Protein AF-A0A151RQE0-F1 (afdb_monomer_lite)

Sequence (236 aa):
MCPGFTTTHVIPFVDGEPIYKGCCRTNIGGFHVTDYLKQLLSLKYPYHMSRFTWEKVEDLKMEHCYIALDYASEARLFQKGAKEAEEKARCWQLPWVPPPTEEPPSEEEIARKAAIREKQGQRLREMAEAKRSSRINELENELHGLEFLLKQLEQVEDSEIPSFLAETGYV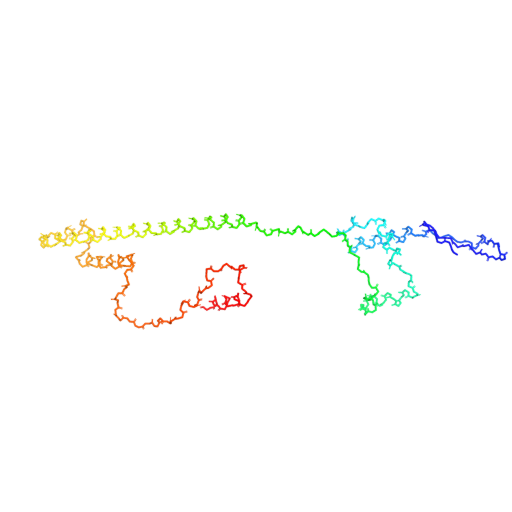SRQEIESARIKVMQSLRKAKGEPKNDQAETEKASPNASEKYSLINIPDDILTPDQVSFYLITSLD

pLDDT: mean 81.4, std 17.3, range [26.42, 97.19]

Secondary structure (DSSP, 8-state):
-EE-SS-EEE--EETTEE-GGG-EEES--HHHHHHHHHHHHHHH-GGGGGG--HHHHHHHHHHH----SSHHHHHHHHHHT-HHHHHH--------PPPPP-PPPPHHHHHHHHHHHHHHHHHHHHHHHHHHHHHHHHHHHHHHHHHHHHHHHTTS-TTTHHHHHHHHT-S-HHHHHHHHHHHHHHHHHHHTPPP----------TTHHHHTTTTTS-GGG--HHHHHHHHHTT--

Radius of gyration: 46.48 Å; chains: 1; bounding box: 89×47×125 Å

Foldseek 3Di:
DAADAQKDKDWDDDPNHTDPVPIDIDRDHNPNVLVVQLVVVCVVCVVCNVQSDSVVSSVCCVPQNDDDPDPVVLVVCCVVVPPVNVVSDDDDDGDDDPDPDPDPDDPVVVVVVVVVVVVVVVVVVVVVVVVLVVLLVVLVVLLVVLVVLLVVLVVDDPVCNCVSCVVVVHRDPVRSVVVNVVSVVVNCVSVVPDDPDDDDDDDPDPCPVVLCPCVPPDPVPDDPVRVVSVVVVVPD

InterPro domains:
  IPR004000 Actin family [PTHR11937] (4-101)
  IPR043129 ATPase, nucleotide binding domain [SSF53067] (4-82)

Organism: Cajanus cajan (NCBI:txid3821)

Structure (mmCIF, N/CA/C/O backbone):
data_AF-A0A151RQE0-F1
#
_entry.id   AF-A0A151RQE0-F1
#
loop_
_atom_site.group_PDB
_atom_site.id
_atom_site.type_symbol
_atom_site.label_atom_id
_atom_site.label_alt_id
_atom_site.label_comp_id
_atom_site.label_asym_id
_atom_site.label_entity_id
_atom_site.label_seq_id
_atom_site.pdbx_PDB_ins_code
_atom_site.Cartn_x
_atom_site.Cartn_y
_atom_site.Cartn_z
_atom_site.occupancy
_atom_site.B_iso_or_equiv
_atom_site.auth_seq_id
_atom_site.auth_comp_id
_atom_site.auth_asym_id
_atom_site.auth_atom_id
_atom_site.pdbx_PDB_model_num
ATOM 1 N N . MET A 1 1 ? 20.735 8.165 -33.354 1.00 87.19 1 MET A N 1
ATOM 2 C CA . MET A 1 1 ? 19.338 7.799 -33.025 1.00 87.19 1 MET A CA 1
ATOM 3 C C . MET A 1 1 ? 18.707 8.973 -32.304 1.00 87.19 1 MET A C 1
ATOM 5 O O . MET A 1 1 ? 19.382 9.585 -31.489 1.00 87.19 1 MET A O 1
ATOM 9 N N . CYS A 1 2 ? 17.453 9.284 -32.603 1.00 91.75 2 CYS A N 1
ATOM 10 C CA . CYS A 1 2 ? 16.726 10.429 -32.068 1.00 91.75 2 CYS A CA 1
ATOM 11 C C . CYS A 1 2 ? 15.428 9.916 -31.420 1.00 91.75 2 CYS A C 1
ATOM 13 O O . CYS A 1 2 ? 14.410 9.798 -32.114 1.00 91.75 2 CYS A O 1
ATOM 15 N N . PRO A 1 3 ? 15.464 9.524 -30.132 1.00 92.75 3 PRO A N 1
ATOM 16 C CA . PRO A 1 3 ? 14.265 9.141 -29.400 1.00 92.75 3 PRO A CA 1
ATOM 17 C C . PRO A 1 3 ? 13.432 10.388 -29.098 1.00 92.75 3 PRO A C 1
ATOM 19 O O . PRO A 1 3 ? 13.906 11.327 -28.465 1.00 92.75 3 PRO A O 1
ATOM 22 N N . GLY A 1 4 ? 12.198 10.409 -29.592 1.00 95.12 4 GLY A N 1
ATOM 23 C CA . GLY A 1 4 ? 11.232 11.468 -29.325 1.00 95.12 4 GLY A CA 1
ATOM 24 C C . GLY A 1 4 ? 10.159 11.035 -28.329 1.00 95.12 4 GLY A C 1
ATOM 25 O O . GLY A 1 4 ? 10.150 9.915 -27.811 1.00 95.12 4 GLY A O 1
ATOM 26 N N . PHE A 1 5 ? 9.201 11.930 -28.088 1.00 95.00 5 PHE A N 1
ATOM 27 C CA . PHE A 1 5 ? 8.096 11.662 -27.170 1.00 95.00 5 PHE A CA 1
ATOM 28 C C . PHE A 1 5 ? 7.127 10.605 -27.715 1.00 95.00 5 PHE A C 1
ATOM 30 O O . PHE A 1 5 ? 6.807 9.642 -27.029 1.00 95.00 5 PHE A O 1
ATOM 37 N N . THR A 1 6 ? 6.700 10.726 -28.971 1.00 96.38 6 THR A N 1
ATOM 38 C CA . THR A 1 6 ? 5.752 9.781 -29.586 1.00 96.38 6 THR A CA 1
ATOM 39 C C . THR A 1 6 ? 6.440 8.736 -30.455 1.00 96.38 6 THR A C 1
ATOM 41 O O . THR A 1 6 ? 5.962 7.613 -30.559 1.00 96.38 6 THR A O 1
ATOM 44 N N . THR A 1 7 ? 7.571 9.071 -31.076 1.00 96.50 7 THR A N 1
ATOM 45 C CA . THR A 1 7 ? 8.259 8.198 -32.036 1.00 96.50 7 THR A CA 1
ATOM 46 C C . THR A 1 7 ? 9.770 8.333 -31.943 1.00 96.50 7 THR A C 1
ATOM 48 O O . THR A 1 7 ? 10.283 9.355 -31.490 1.00 96.50 7 THR A O 1
ATOM 51 N N . THR A 1 8 ? 10.483 7.306 -32.398 1.00 96.88 8 THR A N 1
ATOM 52 C CA . THR A 1 8 ? 11.947 7.254 -32.414 1.00 96.88 8 THR A CA 1
ATOM 53 C C . THR A 1 8 ? 12.430 7.122 -33.847 1.00 96.88 8 THR A C 1
ATOM 55 O O . THR A 1 8 ? 11.945 6.269 -34.591 1.00 96.88 8 THR A O 1
ATOM 58 N N . HIS A 1 9 ? 13.396 7.955 -34.225 1.00 95.94 9 HIS A N 1
ATOM 59 C CA . HIS A 1 9 ? 13.969 7.972 -35.567 1.00 95.94 9 HIS A CA 1
ATOM 60 C C . HIS A 1 9 ? 15.428 7.521 -35.530 1.00 95.94 9 HIS A C 1
ATOM 62 O O . HIS A 1 9 ? 16.202 7.922 -34.658 1.00 95.94 9 HIS A O 1
ATOM 68 N N . VAL A 1 10 ? 15.835 6.713 -36.499 1.00 96.69 10 VAL A N 1
ATOM 69 C CA . VAL A 1 10 ? 17.239 6.385 -36.744 1.00 96.69 10 VAL A CA 1
ATOM 70 C C . VAL A 1 10 ? 17.583 6.904 -38.126 1.00 96.69 10 VAL A C 1
ATOM 72 O O . VAL A 1 10 ? 16.983 6.486 -39.110 1.00 96.69 10 VAL A O 1
ATOM 75 N N . ILE A 1 11 ? 18.519 7.847 -38.174 1.00 95.50 11 ILE A N 1
ATOM 76 C CA . ILE A 1 11 ? 18.974 8.501 -39.398 1.00 95.50 11 ILE A CA 1
ATOM 77 C C . ILE A 1 11 ? 20.483 8.256 -39.473 1.00 95.50 11 ILE A C 1
ATOM 79 O O . ILE A 1 11 ? 21.217 8.834 -38.665 1.00 95.50 11 ILE A O 1
ATOM 83 N N . PRO A 1 12 ? 20.953 7.345 -40.339 1.00 95.81 12 PRO A N 1
ATOM 84 C CA . PRO A 1 12 ? 22.378 7.140 -40.555 1.00 95.81 12 PRO A CA 1
ATOM 85 C C . PRO A 1 12 ? 22.965 8.293 -41.375 1.00 95.81 12 PRO A C 1
ATOM 87 O O . PRO A 1 12 ? 22.350 8.747 -42.338 1.00 95.81 12 PRO A O 1
ATOM 90 N N . PHE A 1 13 ? 24.165 8.732 -40.999 1.00 95.69 13 PHE A N 1
ATOM 91 C CA . PHE A 1 13 ? 24.933 9.753 -41.711 1.00 95.69 13 PHE A CA 1
ATOM 92 C C . PHE A 1 13 ? 26.232 9.144 -42.233 1.00 95.69 13 PHE A C 1
ATOM 94 O O . PHE A 1 13 ? 26.899 8.409 -41.504 1.00 95.69 13 PHE A O 1
ATOM 101 N N . VAL A 1 14 ? 26.592 9.465 -43.474 1.00 95.44 14 VAL A N 1
ATOM 102 C CA . VAL A 1 14 ? 27.885 9.128 -44.084 1.00 95.44 14 VAL A CA 1
ATOM 103 C C . VAL A 1 14 ? 28.423 10.394 -44.734 1.00 95.44 14 VAL A C 1
ATOM 105 O O . VAL A 1 14 ? 27.682 11.088 -45.420 1.00 95.44 14 VAL A O 1
ATOM 108 N N . ASP A 1 15 ? 29.681 10.733 -44.447 1.00 95.00 15 ASP A N 1
ATOM 109 C CA . ASP A 1 15 ? 30.346 11.953 -44.931 1.00 95.00 15 ASP A CA 1
ATOM 110 C C . ASP A 1 15 ? 29.560 13.256 -44.671 1.00 95.00 15 ASP A C 1
ATOM 112 O O . ASP A 1 15 ? 29.640 14.218 -45.427 1.00 95.00 15 ASP A O 1
ATOM 116 N N . GLY A 1 16 ? 28.792 13.296 -43.576 1.00 94.06 16 GLY A N 1
ATOM 117 C CA . GLY A 1 16 ? 27.971 14.450 -43.190 1.00 94.06 16 GLY A CA 1
ATOM 118 C C . GLY A 1 16 ? 26.580 14.504 -43.832 1.00 94.06 16 GLY A C 1
ATOM 119 O O . GLY A 1 16 ? 25.769 15.327 -43.417 1.00 94.06 16 GLY A O 1
ATOM 120 N N . GLU A 1 17 ? 26.259 13.596 -44.756 1.00 95.31 17 GLU A N 1
ATOM 121 C CA . GLU A 1 17 ? 24.966 13.536 -45.448 1.00 95.31 17 GLU A CA 1
ATOM 122 C C . GLU A 1 17 ? 24.065 12.415 -44.885 1.00 95.31 17 GLU A C 1
ATOM 124 O O . GLU A 1 17 ? 24.537 11.296 -44.640 1.00 95.31 17 GLU A O 1
ATOM 129 N N . PRO A 1 18 ? 22.758 12.667 -44.671 1.00 95.19 18 PRO A N 1
ATOM 130 C CA . PRO A 1 18 ? 21.826 11.648 -44.199 1.00 95.19 18 PRO A CA 1
ATOM 131 C C . PRO A 1 18 ? 21.452 10.656 -45.312 1.00 95.19 18 PRO A C 1
ATOM 133 O O . PRO A 1 18 ? 21.003 11.031 -46.397 1.00 95.19 18 PRO A O 1
ATOM 136 N N . ILE A 1 19 ? 21.527 9.355 -45.023 1.00 95.75 19 ILE A N 1
ATOM 137 C CA . ILE A 1 19 ? 21.089 8.305 -45.952 1.00 95.75 19 ILE A CA 1
ATOM 138 C C . ILE A 1 19 ? 19.599 8.018 -45.736 1.00 95.75 19 ILE A C 1
ATOM 140 O O . ILE A 1 19 ? 19.223 7.133 -44.968 1.00 95.75 19 ILE A O 1
ATOM 144 N N . TYR A 1 20 ? 18.736 8.711 -46.486 1.00 93.12 20 TYR A N 1
ATOM 145 C CA . TYR A 1 20 ? 17.273 8.580 -46.375 1.00 93.12 20 TYR A CA 1
ATOM 146 C C . TYR A 1 20 ? 16.747 7.151 -46.550 1.00 93.12 20 TYR A C 1
ATOM 148 O O . TYR A 1 20 ? 15.821 6.742 -45.855 1.00 93.12 20 TYR A O 1
ATOM 156 N N . LYS A 1 21 ? 17.347 6.366 -47.453 1.00 93.94 21 LYS A N 1
ATOM 157 C CA . LYS A 1 21 ? 16.958 4.961 -47.677 1.00 93.94 21 LYS A CA 1
ATOM 158 C C . LYS A 1 21 ? 17.266 4.053 -46.481 1.00 93.94 21 LYS A C 1
ATOM 160 O O . LYS A 1 21 ? 16.647 3.004 -46.355 1.00 93.94 21 LYS A O 1
ATOM 165 N N . GLY A 1 22 ? 18.223 4.443 -45.637 1.00 91.44 22 GLY A N 1
ATOM 166 C CA . GLY A 1 22 ? 18.588 3.740 -44.406 1.00 91.44 22 GLY A CA 1
ATOM 167 C C . GLY A 1 22 ? 17.872 4.279 -43.168 1.00 91.44 22 GLY A C 1
ATOM 168 O O . GLY A 1 22 ? 18.113 3.786 -42.068 1.00 91.44 22 GLY A O 1
ATOM 169 N N . CYS A 1 23 ? 17.013 5.292 -43.322 1.00 94.44 23 CYS A N 1
ATOM 170 C CA . CYS A 1 23 ? 16.249 5.832 -42.212 1.00 94.44 23 CYS A CA 1
ATOM 171 C C . CYS A 1 23 ? 15.156 4.857 -41.784 1.00 94.44 23 CYS A C 1
ATOM 173 O O . CYS A 1 23 ? 14.407 4.338 -42.612 1.00 94.44 23 CYS A O 1
ATOM 175 N N . CYS A 1 24 ? 15.003 4.677 -40.477 1.00 95.31 24 CYS A N 1
ATOM 176 C CA . CYS A 1 24 ? 13.865 3.962 -39.922 1.00 95.31 24 CYS A CA 1
ATOM 177 C C . CYS A 1 24 ? 13.162 4.796 -38.852 1.00 95.31 24 CYS A C 1
ATOM 179 O O . CYS A 1 24 ? 13.773 5.586 -38.125 1.00 95.31 24 CYS A O 1
ATOM 181 N N . ARG A 1 25 ? 11.842 4.628 -38.785 1.00 95.06 25 ARG A N 1
ATOM 182 C CA . ARG A 1 25 ? 10.986 5.226 -37.767 1.00 95.06 25 ARG A CA 1
ATOM 183 C C . ARG A 1 25 ? 10.272 4.109 -37.033 1.00 95.06 25 ARG A C 1
ATOM 185 O O . ARG A 1 25 ? 9.579 3.303 -37.648 1.00 95.06 25 ARG A O 1
ATOM 192 N N . THR A 1 26 ? 10.383 4.130 -35.716 1.00 95.81 26 THR A N 1
ATOM 193 C CA . THR A 1 26 ? 9.619 3.259 -34.829 1.00 95.81 26 THR A CA 1
ATOM 194 C C . THR A 1 26 ? 8.530 4.088 -34.163 1.00 95.81 26 THR A C 1
ATOM 196 O O . THR A 1 26 ? 8.797 5.165 -33.623 1.00 95.81 26 THR A O 1
ATOM 199 N N . ASN A 1 27 ? 7.296 3.580 -34.165 1.00 95.31 27 ASN A N 1
ATOM 200 C CA . ASN A 1 27 ? 6.142 4.217 -33.518 1.00 95.31 27 ASN A CA 1
ATOM 201 C C . ASN A 1 27 ? 6.141 4.012 -31.993 1.00 95.31 27 ASN A C 1
ATOM 203 O O . ASN A 1 27 ? 5.116 3.714 -31.396 1.00 95.31 27 ASN A O 1
ATOM 207 N N . ILE A 1 28 ? 7.317 4.124 -31.377 1.00 95.25 28 ILE A N 1
ATOM 208 C CA . ILE A 1 28 ? 7.535 4.015 -29.938 1.00 95.25 28 ILE A CA 1
ATOM 209 C C . ILE A 1 28 ? 8.400 5.203 -29.527 1.00 95.25 28 ILE A C 1
ATOM 211 O O . ILE A 1 28 ? 9.362 5.565 -30.210 1.00 95.25 28 ILE A O 1
ATOM 215 N N . GLY A 1 29 ? 8.048 5.808 -28.404 1.00 94.94 29 GLY A N 1
ATOM 216 C CA . GLY A 1 29 ? 8.726 6.960 -27.825 1.00 94.94 29 GLY A CA 1
ATOM 217 C C . GLY A 1 29 ? 8.450 7.019 -26.329 1.00 94.94 29 GLY A C 1
ATOM 218 O O . GLY A 1 29 ? 7.811 6.114 -25.786 1.00 94.94 29 GLY A O 1
ATOM 219 N N . GLY A 1 30 ? 8.906 8.085 -25.674 1.00 94.88 30 GLY A N 1
ATOM 220 C CA . GLY A 1 30 ? 8.750 8.270 -24.228 1.00 94.88 30 GLY A CA 1
ATOM 221 C C . GLY A 1 30 ? 7.313 8.098 -23.719 1.00 94.88 30 GLY A C 1
ATOM 222 O O . GLY A 1 30 ? 7.116 7.411 -22.722 1.00 94.88 30 GLY A O 1
ATOM 223 N N . PHE A 1 31 ? 6.319 8.623 -24.444 1.00 96.38 31 PHE A N 1
ATOM 224 C CA . PHE A 1 31 ? 4.896 8.505 -24.106 1.00 96.38 31 PHE A CA 1
ATOM 225 C C . PHE A 1 31 ? 4.462 7.049 -23.917 1.00 96.38 31 PHE A C 1
ATOM 227 O O . PHE A 1 31 ? 3.829 6.713 -22.922 1.00 96.38 31 PHE A O 1
ATOM 234 N N . HIS A 1 32 ? 4.835 6.183 -24.860 1.00 96.81 32 HIS A N 1
ATOM 235 C CA . H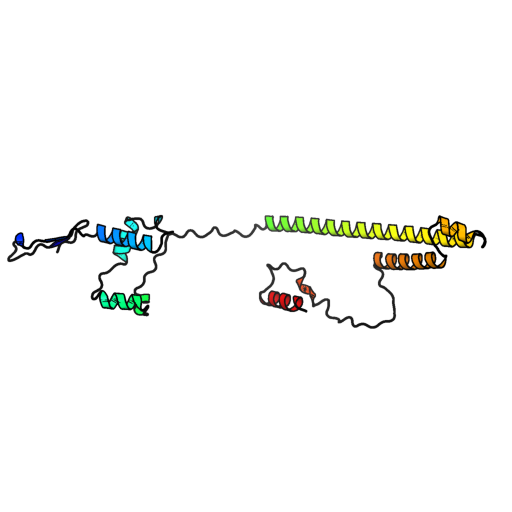IS A 1 32 ? 4.443 4.776 -24.858 1.00 96.81 32 HIS A CA 1
ATOM 236 C C . HIS A 1 32 ? 5.075 4.011 -23.693 1.00 96.81 32 HIS A C 1
ATOM 238 O O . HIS A 1 32 ? 4.442 3.134 -23.115 1.00 96.81 32 HIS A O 1
ATOM 244 N N . VAL A 1 33 ? 6.312 4.359 -23.326 1.00 95.88 33 VAL A N 1
ATOM 245 C CA . VAL A 1 33 ? 7.004 3.760 -22.176 1.00 95.88 33 VAL A CA 1
ATOM 246 C C . VAL A 1 33 ? 6.295 4.136 -20.875 1.00 95.88 33 VAL A C 1
ATOM 248 O O . VAL A 1 33 ? 6.036 3.270 -20.042 1.00 95.88 33 VAL A O 1
ATOM 251 N N . THR A 1 34 ? 5.939 5.411 -20.719 1.00 97.19 34 THR A N 1
ATOM 252 C CA . THR A 1 34 ? 5.229 5.921 -19.538 1.00 97.19 34 THR A CA 1
ATOM 253 C C . THR A 1 34 ? 3.823 5.354 -19.428 1.00 97.19 34 THR A C 1
ATOM 255 O O . THR A 1 34 ? 3.418 4.917 -18.352 1.00 97.19 34 THR A O 1
ATOM 258 N N . ASP A 1 35 ? 3.087 5.303 -20.539 1.00 96.75 35 ASP A N 1
ATOM 259 C CA . ASP A 1 35 ? 1.748 4.719 -20.562 1.00 96.75 35 ASP A CA 1
ATOM 260 C C . ASP A 1 35 ? 1.789 3.227 -20.206 1.00 96.75 35 ASP A C 1
ATOM 262 O O . ASP A 1 35 ? 1.025 2.764 -19.359 1.00 96.75 35 ASP A O 1
ATOM 266 N N . TYR A 1 36 ? 2.758 2.487 -20.752 1.00 97.12 36 TYR A N 1
ATOM 267 C CA . TYR A 1 36 ? 2.947 1.082 -20.410 1.00 97.12 36 TYR A CA 1
ATOM 268 C C . TYR A 1 36 ? 3.293 0.886 -18.926 1.00 97.12 36 TYR A C 1
ATOM 270 O O . TYR A 1 36 ? 2.688 0.048 -18.256 1.00 97.12 36 TYR A O 1
ATOM 278 N N . LEU A 1 37 ? 4.197 1.700 -18.367 1.00 96.31 37 LEU A N 1
ATOM 279 C CA . LEU A 1 37 ? 4.513 1.668 -16.935 1.00 96.31 37 LEU A CA 1
ATOM 280 C C . LEU A 1 37 ? 3.272 1.954 -16.076 1.00 96.31 37 LEU A C 1
ATOM 282 O O . LEU A 1 37 ? 3.018 1.251 -15.096 1.00 96.31 37 LEU A O 1
ATOM 286 N N . LYS A 1 38 ? 2.456 2.938 -16.467 1.00 96.25 38 LYS A N 1
ATOM 287 C CA . LYS A 1 38 ? 1.204 3.275 -15.781 1.00 96.25 38 LYS A CA 1
ATOM 288 C C . LYS A 1 38 ? 0.225 2.100 -15.798 1.00 96.25 38 LYS A C 1
ATOM 290 O O . LYS A 1 38 ? -0.398 1.817 -14.771 1.00 96.25 38 LYS A O 1
ATOM 295 N N . GLN A 1 39 ? 0.082 1.415 -16.934 1.00 96.56 39 GLN A N 1
ATOM 296 C CA . GLN A 1 39 ? -0.764 0.224 -17.055 1.00 96.56 39 GLN A CA 1
ATOM 297 C C . GLN A 1 39 ? -0.267 -0.906 -16.141 1.00 96.56 39 GLN A C 1
ATOM 299 O O . GLN A 1 39 ? -1.059 -1.472 -15.389 1.00 96.56 39 GLN A O 1
ATOM 304 N N . LEU A 1 40 ? 1.042 -1.178 -16.119 1.00 96.06 40 LEU A N 1
ATOM 305 C CA . LEU A 1 40 ? 1.632 -2.192 -15.240 1.00 96.06 40 LEU A CA 1
ATOM 306 C C . LEU A 1 40 ? 1.410 -1.884 -13.751 1.00 96.06 40 LEU A C 1
ATOM 308 O O . LEU A 1 40 ? 1.002 -2.765 -12.994 1.00 96.06 40 LEU A O 1
ATOM 312 N N . LEU A 1 41 ? 1.630 -0.635 -13.326 1.00 94.62 41 LEU A N 1
ATOM 313 C CA . LEU A 1 41 ? 1.383 -0.205 -11.944 1.00 94.62 41 LEU A CA 1
ATOM 314 C C . LEU A 1 41 ? -0.095 -0.331 -11.564 1.00 94.62 41 LEU A C 1
ATOM 316 O O . LEU A 1 41 ? -0.414 -0.785 -10.466 1.00 94.62 41 LEU A O 1
ATOM 320 N N . SER A 1 42 ? -0.989 0.016 -12.492 1.00 94.31 42 SER A N 1
ATOM 321 C CA . SER A 1 42 ? -2.439 -0.096 -12.310 1.00 94.31 42 SER A CA 1
ATOM 322 C C . SER A 1 42 ? -2.885 -1.547 -12.118 1.00 94.31 42 SER A C 1
ATOM 324 O O . SER A 1 42 ? -3.709 -1.824 -11.253 1.00 94.31 42 SER A O 1
ATOM 326 N N . LEU A 1 43 ? -2.308 -2.477 -12.885 1.00 95.56 43 LEU A N 1
ATOM 327 C CA . LEU A 1 43 ? -2.584 -3.910 -12.758 1.00 95.56 43 LEU A CA 1
ATOM 328 C C . LEU A 1 43 ? -2.019 -4.496 -11.460 1.00 95.56 43 LEU A C 1
ATOM 330 O O . LEU A 1 43 ? -2.653 -5.346 -10.841 1.00 95.56 43 LEU A O 1
ATOM 334 N N . LYS A 1 44 ? -0.839 -4.034 -11.030 1.00 94.62 44 LYS A N 1
ATOM 335 C CA . LYS A 1 44 ? -0.206 -4.491 -9.787 1.00 94.62 44 LYS A CA 1
ATOM 336 C C . LYS A 1 44 ? -0.924 -3.970 -8.536 1.00 94.62 44 LYS A C 1
ATOM 338 O O . LYS A 1 44 ? -0.995 -4.682 -7.539 1.00 94.62 44 LYS A O 1
ATOM 343 N N . TYR A 1 45 ? -1.453 -2.747 -8.586 1.00 93.62 45 TYR A N 1
ATOM 344 C CA . TYR A 1 45 ? -2.079 -2.063 -7.451 1.00 93.62 45 TYR A CA 1
ATOM 345 C C . TYR A 1 45 ? -3.446 -1.455 -7.833 1.00 93.62 45 TYR A C 1
ATOM 347 O O . TYR A 1 45 ? -3.580 -0.227 -7.912 1.00 93.62 45 TYR A O 1
ATOM 355 N N . PRO A 1 46 ? -4.490 -2.283 -8.032 1.00 93.19 46 PRO A N 1
ATOM 356 C CA . PRO A 1 46 ? -5.782 -1.837 -8.565 1.00 93.19 46 PRO A CA 1
ATOM 357 C C . PRO A 1 46 ? -6.477 -0.785 -7.684 1.00 93.19 46 PRO A C 1
ATOM 359 O O . PRO A 1 46 ? -7.028 0.193 -8.184 1.00 93.19 46 PRO A O 1
ATOM 362 N N . TYR A 1 47 ? -6.380 -0.908 -6.358 1.00 92.38 47 TYR A N 1
ATOM 363 C CA . TYR A 1 47 ? -6.976 0.049 -5.413 1.00 92.38 47 TYR A CA 1
ATOM 364 C C . TYR A 1 47 ? -6.320 1.438 -5.438 1.00 92.38 47 TYR A C 1
ATOM 366 O O . TYR A 1 47 ? -6.892 2.409 -4.945 1.00 92.38 47 TYR A O 1
ATOM 374 N N . HIS A 1 48 ? -5.125 1.553 -6.021 1.00 89.50 48 HIS A N 1
ATOM 375 C CA . HIS A 1 48 ? -4.373 2.802 -6.111 1.00 89.50 48 HIS A CA 1
ATOM 376 C C . HIS A 1 48 ? -4.346 3.382 -7.530 1.00 89.50 48 HIS A C 1
ATOM 378 O O . HIS A 1 48 ? -3.662 4.376 -7.756 1.00 89.50 48 HIS A O 1
ATOM 384 N N . MET A 1 49 ? -5.115 2.830 -8.480 1.00 90.12 49 MET A N 1
ATOM 385 C CA . MET A 1 49 ? -5.137 3.280 -9.882 1.00 90.12 49 MET A CA 1
ATOM 386 C C . MET A 1 49 ? -5.349 4.788 -10.044 1.00 90.12 49 MET A C 1
ATOM 388 O O . MET A 1 49 ? -4.687 5.418 -10.864 1.00 90.12 49 MET A O 1
ATOM 392 N N . SER A 1 50 ? -6.225 5.383 -9.230 1.00 90.06 50 SER A N 1
ATOM 393 C CA . SER A 1 50 ? -6.501 6.826 -9.253 1.00 90.06 50 SER A CA 1
ATOM 394 C C . SER A 1 50 ? -5.320 7.689 -8.798 1.00 90.06 50 SER A C 1
ATOM 396 O O . SER A 1 50 ? -5.280 8.881 -9.091 1.00 90.06 50 SER A O 1
ATOM 398 N N . ARG A 1 51 ? -4.347 7.110 -8.082 1.00 89.75 51 ARG A N 1
ATOM 399 C CA . ARG A 1 51 ? -3.154 7.810 -7.587 1.00 89.75 51 ARG A CA 1
ATOM 400 C C . ARG A 1 51 ? -2.017 7.842 -8.611 1.00 89.75 51 ARG A C 1
ATOM 402 O O . ARG A 1 51 ? -1.161 8.720 -8.499 1.00 89.75 51 ARG A O 1
ATOM 409 N N . PHE A 1 52 ? -2.019 6.942 -9.595 1.00 91.94 52 PHE A N 1
ATOM 410 C CA . PHE A 1 52 ? -1.042 6.900 -10.687 1.00 91.94 52 PHE A CA 1
ATOM 411 C C . PHE A 1 52 ? -1.488 7.795 -11.852 1.00 91.94 52 PHE A C 1
ATOM 413 O O . PHE A 1 52 ? -1.952 7.307 -12.886 1.00 91.94 52 PHE A O 1
ATOM 420 N N . THR A 1 53 ? -1.379 9.116 -11.681 1.00 93.31 53 THR A N 1
ATOM 421 C CA . THR A 1 53 ? -1.577 10.064 -12.793 1.00 93.31 53 THR A CA 1
ATOM 422 C C . THR A 1 53 ? -0.425 9.964 -13.790 1.00 93.31 53 THR A C 1
ATOM 424 O O . THR A 1 53 ? 0.641 9.441 -13.462 1.00 93.31 53 THR A O 1
ATOM 427 N N . TRP A 1 54 ? -0.639 10.425 -15.023 1.00 94.75 54 TRP A N 1
ATOM 428 C CA . TRP A 1 54 ? 0.371 10.300 -16.076 1.00 94.75 54 TRP A CA 1
ATOM 429 C C . TRP A 1 54 ? 1.662 11.043 -15.709 1.00 94.75 54 TRP A C 1
ATOM 431 O O . TRP A 1 54 ? 2.741 10.477 -15.843 1.00 94.75 54 TRP A O 1
ATOM 441 N N . GLU A 1 55 ? 1.545 12.248 -15.147 1.00 94.69 55 GLU A N 1
ATOM 442 C CA . GLU A 1 55 ? 2.676 13.084 -14.728 1.00 94.69 55 GLU A CA 1
ATOM 443 C C . GLU A 1 55 ? 3.509 12.382 -13.654 1.00 94.69 55 GLU A C 1
ATOM 445 O O . GLU A 1 55 ? 4.720 12.272 -13.780 1.00 94.69 55 GLU A O 1
ATOM 450 N N . LYS A 1 56 ? 2.855 11.792 -12.646 1.00 93.25 56 LYS A N 1
ATOM 451 C CA . LYS A 1 56 ? 3.561 11.070 -11.579 1.00 93.25 56 LYS A CA 1
ATOM 452 C C . LYS A 1 56 ? 4.301 9.843 -12.085 1.00 93.25 56 LYS A C 1
ATOM 454 O O . LYS A 1 56 ? 5.344 9.491 -11.547 1.00 93.25 56 LYS A O 1
ATOM 459 N N . VAL A 1 57 ? 3.739 9.147 -13.070 1.00 95.69 57 VAL A N 1
ATOM 460 C CA . VAL A 1 57 ? 4.399 7.980 -13.664 1.00 95.69 57 VAL A CA 1
ATOM 461 C C . VAL A 1 57 ? 5.546 8.412 -14.579 1.00 95.69 57 VAL A C 1
ATOM 463 O O . VAL A 1 57 ? 6.561 7.720 -14.625 1.00 95.69 57 VAL A O 1
ATOM 466 N N . GLU A 1 58 ? 5.418 9.548 -15.268 1.00 96.00 58 GLU A N 1
ATOM 467 C CA . GLU A 1 58 ? 6.521 10.167 -16.010 1.00 96.00 58 GLU A CA 1
ATOM 468 C C . GLU A 1 58 ? 7.675 10.510 -15.062 1.00 96.00 58 GLU A C 1
ATOM 470 O O . GLU A 1 58 ? 8.797 10.077 -15.315 1.00 96.00 58 GLU A O 1
ATOM 475 N N . ASP A 1 59 ? 7.392 11.179 -13.942 1.00 95.00 59 ASP A N 1
ATOM 476 C CA . ASP A 1 59 ? 8.389 11.507 -12.917 1.00 95.00 59 ASP A CA 1
ATOM 477 C C . ASP A 1 59 ? 9.045 10.234 -12.361 1.00 95.00 59 ASP A C 1
ATOM 479 O O . ASP A 1 59 ? 10.268 10.105 -12.367 1.00 95.00 59 ASP A O 1
ATOM 483 N N . LEU A 1 60 ? 8.243 9.222 -11.999 1.00 94.56 60 LEU A N 1
ATOM 484 C CA . LEU A 1 60 ? 8.739 7.931 -11.511 1.00 94.56 60 LEU A CA 1
ATOM 485 C C . LEU A 1 60 ? 9.679 7.255 -12.522 1.00 94.56 60 LEU A C 1
ATOM 487 O O . LEU A 1 60 ? 10.713 6.700 -12.147 1.00 94.56 60 LEU A O 1
ATOM 491 N N . LYS A 1 61 ? 9.325 7.296 -13.812 1.00 94.56 61 LYS A N 1
ATOM 492 C CA . LYS A 1 61 ? 10.164 6.767 -14.890 1.00 94.56 61 LYS A CA 1
ATOM 493 C C . LYS A 1 61 ? 11.483 7.533 -14.965 1.00 94.56 61 LYS A C 1
ATOM 495 O O . LYS A 1 61 ? 12.532 6.906 -15.064 1.00 94.56 61 LYS A O 1
ATOM 500 N N . MET A 1 62 ? 11.435 8.861 -14.938 1.00 94.50 62 MET A N 1
ATOM 501 C CA . MET A 1 62 ? 12.625 9.701 -15.077 1.00 94.50 62 MET A CA 1
ATOM 502 C C . MET A 1 62 ? 13.568 9.595 -13.869 1.00 94.50 62 MET A C 1
ATOM 504 O O . MET A 1 62 ? 14.781 9.664 -14.049 1.00 94.50 62 MET A O 1
ATOM 508 N N . GLU A 1 63 ? 13.036 9.389 -12.663 1.00 94.31 63 GLU A N 1
ATOM 509 C CA . GLU A 1 63 ? 13.820 9.327 -11.423 1.00 94.31 63 GLU A CA 1
ATOM 510 C C . GLU A 1 63 ? 14.337 7.923 -11.080 1.00 94.31 63 GLU A C 1
ATOM 512 O O . GLU A 1 63 ? 15.418 7.784 -10.501 1.00 94.31 63 GLU A O 1
ATOM 517 N N . HIS A 1 64 ? 13.576 6.869 -11.400 1.00 93.44 64 HIS A N 1
ATOM 518 C CA . HIS A 1 64 ? 13.853 5.521 -10.890 1.00 93.44 64 HIS A CA 1
ATOM 519 C C . HIS A 1 64 ? 14.038 4.442 -11.957 1.00 93.44 64 HIS A C 1
ATOM 521 O O . HIS A 1 64 ? 14.524 3.358 -11.625 1.00 93.44 64 HIS A O 1
ATOM 527 N N . CYS A 1 65 ? 13.667 4.679 -13.219 1.00 93.50 65 CYS A N 1
ATOM 528 C CA . CYS A 1 65 ? 13.912 3.702 -14.277 1.00 93.50 65 CYS A CA 1
ATOM 529 C C . CYS A 1 65 ? 15.291 3.896 -14.914 1.00 93.50 65 CYS A C 1
ATOM 531 O O . CYS A 1 65 ? 15.792 5.004 -15.077 1.00 93.50 65 CYS A O 1
ATOM 533 N N . TYR A 1 66 ? 15.884 2.783 -15.331 1.00 93.75 66 TYR A N 1
ATOM 534 C CA . TYR A 1 66 ? 17.128 2.749 -16.088 1.00 93.75 66 TYR A CA 1
ATOM 535 C C . TYR A 1 66 ? 17.080 1.611 -17.108 1.00 93.75 66 TYR A C 1
ATOM 537 O O . TYR A 1 66 ? 16.208 0.740 -17.062 1.00 93.75 66 TYR A O 1
ATOM 545 N N . ILE A 1 67 ? 18.022 1.627 -18.049 1.00 93.75 67 ILE A N 1
ATOM 546 C CA . ILE A 1 67 ? 18.172 0.567 -19.045 1.00 93.75 67 ILE A CA 1
ATOM 547 C C . ILE A 1 67 ? 19.204 -0.436 -18.530 1.00 93.75 67 ILE A C 1
ATOM 549 O O . ILE A 1 67 ? 20.363 -0.086 -18.311 1.00 93.75 67 ILE A O 1
ATOM 553 N N . ALA A 1 68 ? 18.773 -1.680 -18.344 1.00 94.06 68 ALA A N 1
ATOM 554 C CA . ALA A 1 68 ? 19.642 -2.800 -18.007 1.00 94.06 68 ALA A CA 1
ATOM 555 C C . ALA A 1 68 ? 20.636 -3.088 -19.145 1.00 94.06 68 ALA A C 1
ATOM 557 O O . ALA A 1 68 ? 20.243 -3.127 -20.312 1.00 94.06 68 ALA A O 1
ATOM 558 N N . LEU A 1 69 ? 21.905 -3.349 -18.810 1.00 94.50 69 LEU A N 1
ATOM 559 C CA . LEU A 1 69 ? 22.919 -3.756 -19.796 1.00 94.50 69 LEU A CA 1
ATOM 560 C C . LEU A 1 69 ? 22.648 -5.166 -20.343 1.00 94.50 69 LEU A C 1
ATOM 562 O O . LEU A 1 69 ? 22.770 -5.398 -21.542 1.00 94.50 69 LEU A O 1
ATOM 566 N N . ASP A 1 70 ? 22.246 -6.092 -19.468 1.00 95.56 70 ASP A N 1
ATOM 567 C CA . ASP A 1 70 ? 21.754 -7.421 -19.832 1.00 95.56 70 ASP A CA 1
ATOM 568 C C . ASP A 1 70 ? 20.430 -7.683 -19.110 1.00 95.56 70 ASP A C 1
ATOM 570 O O . ASP A 1 70 ? 20.375 -8.094 -17.949 1.00 95.56 70 ASP A O 1
ATOM 574 N N . TYR A 1 71 ? 19.342 -7.445 -19.838 1.00 95.00 71 TYR A N 1
ATOM 575 C CA . TYR A 1 71 ? 17.988 -7.630 -19.334 1.00 95.00 71 TYR A CA 1
ATOM 576 C C . TYR A 1 71 ? 17.736 -9.056 -18.824 1.00 95.00 71 TYR A C 1
ATOM 578 O O . TYR A 1 71 ? 17.052 -9.239 -17.819 1.00 95.00 71 TYR A O 1
ATOM 586 N N . ALA A 1 72 ? 18.281 -10.079 -19.491 1.00 95.75 72 ALA A N 1
ATOM 587 C CA . ALA A 1 72 ? 17.954 -11.463 -19.175 1.00 95.75 72 ALA A CA 1
ATOM 588 C C . ALA A 1 72 ? 18.596 -11.917 -17.858 1.00 95.75 72 ALA A C 1
ATOM 590 O O . ALA A 1 72 ? 17.965 -12.643 -17.086 1.00 95.75 72 ALA A O 1
ATOM 591 N N . SER A 1 73 ? 19.844 -11.520 -17.590 1.00 93.75 73 SER A N 1
ATOM 592 C CA . SER A 1 73 ? 20.479 -11.804 -16.298 1.00 93.75 73 SER A CA 1
ATOM 593 C C . SER A 1 73 ? 19.839 -11.005 -15.171 1.00 93.75 73 SER A C 1
ATOM 595 O O . SER A 1 73 ? 19.511 -11.590 -14.139 1.00 93.75 73 SER A O 1
ATOM 597 N N . GLU A 1 74 ? 19.578 -9.718 -15.390 1.00 93.62 74 GLU A N 1
ATOM 598 C CA . GLU A 1 74 ? 18.987 -8.847 -14.379 1.00 93.62 74 GLU A CA 1
ATOM 599 C C . GLU A 1 74 ? 17.562 -9.282 -14.005 1.00 93.62 74 GLU A C 1
ATOM 601 O O . GLU A 1 74 ? 17.255 -9.430 -12.823 1.00 93.62 74 GLU A O 1
ATOM 606 N N . ALA A 1 75 ? 16.717 -9.635 -14.980 1.00 93.75 75 ALA A N 1
ATOM 607 C CA . ALA A 1 75 ? 15.381 -10.171 -14.714 1.00 93.75 75 ALA A CA 1
ATOM 608 C C . ALA A 1 75 ? 15.414 -11.457 -13.864 1.00 93.75 75 ALA A C 1
ATOM 610 O O . ALA A 1 75 ? 14.586 -11.635 -12.968 1.00 93.75 75 ALA A O 1
ATOM 611 N N . ARG A 1 76 ? 16.400 -12.341 -14.086 1.00 94.50 76 ARG A N 1
ATOM 612 C CA . ARG A 1 76 ? 16.582 -13.552 -13.266 1.00 94.50 76 ARG A CA 1
ATOM 613 C C . ARG A 1 76 ? 16.996 -13.232 -11.828 1.00 94.50 76 ARG A C 1
ATOM 615 O O . ARG A 1 76 ? 16.615 -13.984 -10.933 1.00 94.50 76 ARG A O 1
ATOM 622 N N . LEU A 1 77 ? 17.751 -12.156 -11.589 1.00 92.94 77 LEU A N 1
ATOM 623 C CA . LEU A 1 77 ? 18.091 -11.708 -10.230 1.00 92.94 77 LEU A CA 1
ATOM 624 C C . LEU A 1 77 ? 16.832 -11.283 -9.467 1.00 92.94 77 LEU A C 1
ATOM 626 O O . LEU A 1 77 ? 16.613 -11.752 -8.349 1.00 92.94 77 LEU A O 1
ATOM 630 N N . PHE A 1 78 ? 15.973 -10.476 -10.102 1.00 91.69 78 PHE A N 1
ATOM 631 C CA . PHE A 1 78 ? 14.695 -10.051 -9.521 1.00 91.69 78 PHE A CA 1
ATOM 632 C C . PHE A 1 78 ? 13.736 -11.226 -9.290 1.00 91.69 78 PHE A C 1
ATOM 634 O O . PHE A 1 78 ? 13.075 -11.275 -8.258 1.00 91.69 78 PHE A O 1
ATOM 641 N N . GLN A 1 79 ? 13.698 -12.214 -10.192 1.00 93.19 79 GLN A N 1
ATOM 642 C CA . GLN A 1 79 ? 12.867 -13.412 -10.018 1.00 93.19 79 GLN A CA 1
ATOM 643 C C . GLN A 1 79 ? 13.327 -14.292 -8.845 1.00 93.19 79 GLN A C 1
ATOM 645 O O . GLN A 1 79 ? 12.501 -14.902 -8.172 1.00 93.19 79 GLN A O 1
ATOM 650 N N . LYS A 1 80 ? 14.641 -14.373 -8.604 1.00 92.50 80 LYS A N 1
ATOM 651 C CA . LYS A 1 80 ? 15.219 -15.163 -7.507 1.00 92.50 80 LYS A CA 1
ATOM 652 C C . LYS A 1 80 ? 15.134 -14.471 -6.145 1.00 92.50 80 LYS A C 1
ATOM 654 O O . LYS A 1 80 ? 15.348 -15.140 -5.141 1.00 92.50 80 LYS A O 1
ATOM 659 N N . GLY A 1 81 ? 14.871 -13.162 -6.104 1.00 89.12 81 GLY A N 1
ATOM 660 C CA . GLY A 1 81 ? 14.871 -12.388 -4.859 1.00 89.12 81 GLY A CA 1
ATOM 661 C C . GLY A 1 81 ? 16.252 -12.314 -4.197 1.00 89.12 81 GLY A C 1
ATOM 662 O O . GLY A 1 81 ? 16.359 -12.399 -2.979 1.00 89.12 81 GLY A O 1
ATOM 663 N N . ALA A 1 82 ? 17.325 -12.220 -4.990 1.00 88.06 82 ALA A N 1
ATOM 664 C CA . ALA A 1 82 ? 18.680 -12.064 -4.457 1.00 88.06 82 ALA A CA 1
ATOM 665 C C . ALA A 1 82 ? 18.849 -10.717 -3.721 1.00 88.06 82 ALA A C 1
ATOM 667 O O . ALA A 1 82 ? 18.164 -9.751 -4.043 1.00 88.06 82 ALA A O 1
ATOM 668 N N . LYS A 1 83 ? 19.819 -10.619 -2.798 1.00 90.69 83 LYS A N 1
ATOM 669 C CA . LYS A 1 83 ? 20.123 -9.372 -2.058 1.00 90.69 83 LYS A CA 1
ATOM 670 C C . LYS A 1 83 ? 20.364 -8.169 -2.980 1.00 90.69 83 LYS A C 1
ATOM 672 O O . LYS A 1 83 ? 19.854 -7.086 -2.738 1.00 90.69 83 LYS A O 1
ATOM 677 N N . GLU A 1 84 ? 21.053 -8.391 -4.096 1.00 88.94 84 GLU A N 1
ATOM 678 C CA . GLU A 1 84 ? 21.291 -7.367 -5.123 1.00 88.94 84 GLU A CA 1
ATOM 679 C C . GLU A 1 84 ? 19.990 -6.801 -5.723 1.00 88.94 84 GLU A C 1
ATOM 681 O O . GLU A 1 84 ? 19.935 -5.638 -6.118 1.00 88.94 84 GLU A O 1
ATOM 686 N N . ALA A 1 85 ? 18.929 -7.611 -5.811 1.00 90.00 85 ALA A N 1
ATOM 687 C CA . ALA A 1 85 ? 17.631 -7.160 -6.304 1.00 90.00 85 ALA A CA 1
ATOM 688 C C . ALA A 1 85 ? 16.918 -6.265 -5.279 1.00 90.00 85 ALA A C 1
ATOM 690 O O . ALA A 1 85 ? 16.242 -5.314 -5.666 1.00 90.00 85 ALA A O 1
ATOM 691 N N . GLU A 1 86 ? 17.093 -6.541 -3.986 1.00 89.44 86 GLU A N 1
ATOM 692 C CA . GLU A 1 86 ? 16.564 -5.714 -2.899 1.00 89.44 86 GLU A CA 1
ATOM 693 C C . GLU A 1 86 ? 17.256 -4.346 -2.855 1.00 89.44 86 GLU A C 1
ATOM 695 O O . GLU A 1 86 ? 16.586 -3.319 -2.792 1.00 89.44 86 GLU A O 1
ATOM 700 N N . GLU A 1 87 ? 18.581 -4.307 -3.014 1.00 91.00 87 GLU A N 1
ATOM 701 C CA . GLU A 1 87 ? 19.355 -3.058 -3.087 1.00 91.00 87 GLU A CA 1
ATOM 702 C C . GLU A 1 87 ? 18.947 -2.169 -4.275 1.00 91.00 87 GLU A C 1
ATOM 704 O O . GLU A 1 87 ? 18.996 -0.934 -4.198 1.00 91.00 87 GLU A O 1
ATOM 709 N N . LYS A 1 88 ? 18.526 -2.789 -5.383 1.00 89.75 88 LYS A N 1
ATOM 710 C CA . LYS A 1 88 ? 18.010 -2.103 -6.577 1.00 89.75 88 LYS A CA 1
ATOM 711 C C . LYS A 1 88 ? 16.535 -1.729 -6.470 1.00 89.75 88 LYS A C 1
ATOM 713 O O . LYS A 1 88 ? 16.085 -0.846 -7.200 1.00 89.75 88 LYS A O 1
ATOM 718 N N . ALA A 1 89 ? 15.777 -2.367 -5.582 1.00 90.25 89 ALA A N 1
ATOM 719 C CA . ALA A 1 89 ? 14.381 -2.030 -5.377 1.00 90.25 89 ALA A CA 1
ATOM 720 C C . ALA A 1 89 ? 14.251 -0.610 -4.801 1.00 90.25 89 ALA A C 1
ATOM 722 O O . ALA A 1 89 ? 15.092 -0.114 -4.043 1.00 90.25 89 ALA A O 1
ATOM 723 N N . ARG A 1 90 ? 13.185 0.080 -5.199 1.00 90.31 90 ARG A N 1
ATOM 724 C CA . ARG A 1 90 ? 12.852 1.420 -4.715 1.00 90.31 90 ARG A CA 1
ATOM 725 C C . ARG A 1 90 ? 11.430 1.405 -4.181 1.00 90.31 90 ARG A C 1
ATOM 727 O O . ARG A 1 90 ? 10.521 0.904 -4.842 1.00 90.31 90 ARG A O 1
ATOM 734 N N . CYS A 1 91 ? 11.256 1.949 -2.983 1.00 89.56 91 CYS A N 1
ATOM 735 C CA . CYS A 1 91 ? 9.952 2.127 -2.360 1.00 89.56 91 CYS A CA 1
ATOM 736 C C . CYS A 1 91 ? 9.478 3.552 -2.619 1.00 89.56 91 CYS A C 1
ATOM 738 O O . CYS A 1 91 ? 10.155 4.508 -2.250 1.00 89.56 91 CYS A O 1
ATOM 740 N N . TRP A 1 92 ? 8.309 3.687 -3.238 1.00 89.12 92 TRP A N 1
ATOM 741 C CA . TRP A 1 92 ? 7.682 4.978 -3.485 1.00 89.12 92 TRP A CA 1
ATOM 742 C C . TRP A 1 92 ? 6.430 5.110 -2.620 1.00 89.12 92 TRP A C 1
ATOM 744 O O . TRP A 1 92 ? 5.476 4.342 -2.766 1.00 89.12 92 TRP A O 1
ATOM 754 N N . GLN A 1 93 ? 6.455 6.060 -1.687 1.00 87.88 93 GLN A N 1
ATOM 755 C CA . GLN A 1 93 ? 5.368 6.285 -0.742 1.00 87.88 93 GLN A CA 1
ATOM 756 C C . GLN A 1 93 ? 4.288 7.157 -1.393 1.00 87.88 93 GLN A C 1
ATOM 758 O O . GLN A 1 93 ? 4.536 8.299 -1.779 1.00 87.88 93 GLN A O 1
ATOM 763 N N . LEU A 1 94 ? 3.065 6.635 -1.482 1.00 86.31 94 LEU A N 1
ATOM 764 C CA . LEU A 1 94 ? 1.910 7.435 -1.887 1.00 86.31 94 LEU A CA 1
ATOM 765 C C . LEU A 1 94 ? 1.566 8.474 -0.809 1.00 86.31 94 LEU A C 1
ATOM 767 O O . LEU A 1 94 ? 1.820 8.218 0.369 1.00 86.31 94 LEU A O 1
ATOM 771 N N . PRO A 1 95 ? 0.928 9.608 -1.175 1.00 83.62 95 PRO A N 1
ATOM 772 C CA . PRO A 1 95 ? 0.450 10.579 -0.199 1.00 83.62 95 PRO A CA 1
ATOM 773 C C . PRO A 1 95 ? -0.415 9.888 0.855 1.00 83.62 95 PRO A C 1
ATOM 775 O O . PRO A 1 95 ? -1.513 9.408 0.553 1.00 83.62 95 PRO A O 1
ATOM 778 N N . TRP A 1 96 ? 0.109 9.819 2.072 1.00 81.44 96 TRP A N 1
ATOM 779 C CA . TRP A 1 96 ? -0.540 9.201 3.211 1.00 81.44 96 TRP A CA 1
ATOM 780 C C . TRP A 1 96 ? -1.019 10.306 4.139 1.00 81.44 96 TRP A C 1
ATOM 782 O O . TRP A 1 96 ? -0.247 11.186 4.515 1.00 81.44 96 TRP A O 1
ATOM 792 N N . VAL A 1 97 ? -2.308 10.274 4.464 1.00 79.44 97 VAL A N 1
ATOM 793 C CA . VAL A 1 97 ? -2.877 11.147 5.486 1.00 79.44 97 VAL A CA 1
ATOM 794 C C . VAL A 1 97 ? -2.899 10.320 6.765 1.00 79.44 97 VAL A C 1
ATOM 796 O O . VAL A 1 97 ? -3.536 9.260 6.750 1.00 79.44 97 VAL A O 1
ATOM 799 N N . PRO A 1 98 ? -2.197 10.738 7.834 1.00 80.56 98 PRO A N 1
ATOM 800 C CA . PRO A 1 98 ? -2.307 10.052 9.107 1.00 80.56 98 PRO A CA 1
ATOM 801 C C . PRO A 1 98 ? -3.771 10.019 9.539 1.0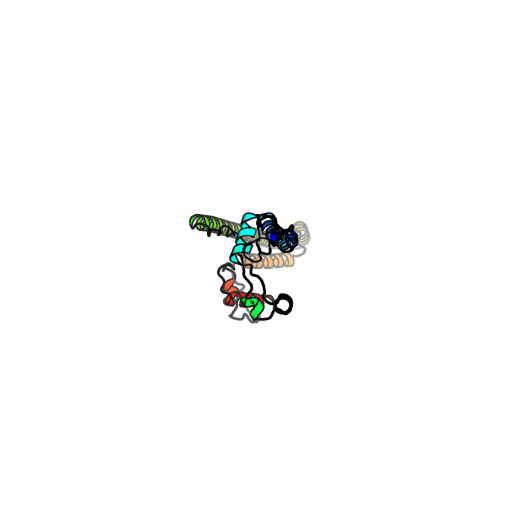0 80.56 98 PRO A C 1
ATOM 803 O O . PRO A 1 98 ? -4.473 11.020 9.353 1.00 80.56 98 PRO A O 1
ATOM 806 N N . PRO A 1 99 ? -4.257 8.895 10.094 1.00 79.06 99 PRO A N 1
ATOM 807 C CA . PRO A 1 99 ? -5.545 8.914 10.763 1.00 79.06 99 PRO A CA 1
ATOM 808 C C . PRO A 1 99 ? -5.520 10.027 11.822 1.00 79.06 99 PRO A C 1
ATOM 810 O O . PRO A 1 99 ? -4.458 10.272 12.406 1.00 79.06 99 PRO A O 1
ATOM 813 N N . PRO A 1 100 ? -6.646 10.729 12.041 1.00 79.62 100 PRO A N 1
ATOM 814 C CA . PRO A 1 100 ? -6.715 11.729 13.092 1.00 79.62 100 PRO A CA 1
ATOM 815 C C . PRO A 1 100 ? -6.270 11.073 14.395 1.00 79.62 100 PRO A C 1
ATOM 817 O O . PRO A 1 100 ? -6.795 10.022 14.763 1.00 79.62 100 PRO A O 1
ATOM 820 N N . THR A 1 101 ? -5.274 11.655 15.055 1.00 78.19 101 THR A N 1
ATOM 821 C CA . THR A 1 101 ? -4.899 11.223 16.396 1.00 78.19 101 THR A CA 1
ATOM 822 C C . THR A 1 101 ? -6.121 11.443 17.278 1.00 78.19 101 THR A C 1
ATOM 824 O O . THR A 1 101 ? -6.597 12.573 17.376 1.00 78.19 101 THR A O 1
ATOM 827 N N . GLU A 1 102 ? -6.662 10.378 17.869 1.00 74.19 102 GLU A N 1
ATOM 828 C CA . GLU A 1 102 ? -7.692 10.520 18.894 1.00 74.19 102 GLU A CA 1
ATOM 829 C C . GLU A 1 102 ? -7.056 11.293 20.051 1.00 74.19 102 GLU A C 1
ATOM 831 O O . GLU A 1 102 ? -6.163 10.790 20.737 1.00 74.19 102 GLU A O 1
ATOM 836 N N . GLU A 1 103 ? -7.435 12.562 20.202 1.00 72.69 103 GLU A N 1
ATOM 837 C CA . GLU A 1 103 ? -7.003 13.352 21.345 1.00 72.69 103 GLU A CA 1
ATOM 838 C C . GLU A 1 103 ? -7.519 12.651 22.607 1.00 72.69 103 GLU A C 1
ATOM 840 O O . GLU A 1 103 ? -8.700 12.285 22.662 1.00 72.69 103 GLU A O 1
ATOM 845 N N . PRO A 1 104 ? -6.658 12.412 23.612 1.00 70.75 104 PRO A N 1
ATOM 846 C CA . PRO A 1 104 ? -7.118 11.834 24.860 1.00 70.75 104 PRO A CA 1
ATOM 847 C C . PRO A 1 104 ? -8.231 12.721 25.439 1.00 70.75 104 PRO A C 1
ATOM 849 O O . PRO A 1 104 ? -8.158 13.948 25.316 1.00 70.75 104 PRO A O 1
ATOM 852 N N . PRO A 1 105 ? -9.267 12.126 26.057 1.00 70.25 105 PRO A N 1
ATOM 853 C CA . PRO A 1 105 ? -10.394 12.880 26.589 1.00 70.25 105 PRO A CA 1
ATOM 854 C C . PRO A 1 105 ? -9.893 13.974 27.535 1.00 70.25 105 PRO A C 1
ATOM 856 O O . PRO A 1 105 ? -9.075 13.713 28.419 1.00 70.25 105 PRO A O 1
ATOM 859 N N . SER A 1 106 ? -10.388 15.197 27.336 1.00 76.75 106 SER A N 1
ATOM 860 C CA . SER A 1 106 ? -10.029 16.368 28.143 1.00 76.75 106 SER A CA 1
ATOM 861 C C . SER A 1 106 ? -10.248 16.101 29.638 1.00 76.75 106 SER A C 1
ATOM 863 O O . SER A 1 106 ? -11.168 15.374 30.024 1.00 76.75 106 SER A O 1
ATOM 865 N N . GLU A 1 107 ? -9.444 16.733 30.499 1.00 74.56 107 GLU A N 1
ATOM 866 C CA . GLU A 1 107 ? -9.561 16.634 31.963 1.00 74.56 107 GLU A CA 1
ATOM 867 C C . GLU A 1 107 ? -10.992 16.918 32.458 1.00 74.56 107 GLU A C 1
ATOM 869 O O . GLU A 1 107 ? -11.469 16.292 33.410 1.00 74.56 107 GLU A O 1
ATOM 874 N N . GLU A 1 108 ? -11.728 17.793 31.764 1.00 73.31 108 GLU A N 1
ATOM 875 C CA . GLU A 1 108 ? -13.123 18.105 32.083 1.00 73.31 108 GLU A CA 1
ATOM 876 C C . GLU A 1 108 ? -14.071 16.915 31.826 1.00 73.31 108 GLU A C 1
ATOM 878 O O . GLU A 1 108 ? -15.004 16.668 32.596 1.00 73.31 108 GLU A O 1
ATOM 883 N N . GLU A 1 109 ? -13.829 16.126 30.776 1.00 73.31 109 GLU A N 1
ATOM 884 C CA . GLU A 1 109 ? -14.630 14.937 30.467 1.00 73.31 109 GLU A CA 1
ATOM 885 C C . GLU A 1 109 ? -14.366 13.799 31.457 1.00 73.31 109 GLU A C 1
ATOM 887 O O . GLU A 1 109 ? -15.294 13.081 31.852 1.00 73.31 109 GLU A O 1
ATOM 892 N N . ILE A 1 110 ? -13.117 13.667 31.911 1.00 74.19 110 ILE A N 1
ATOM 893 C CA . ILE A 1 110 ? -12.715 12.707 32.944 1.00 74.19 110 ILE A CA 1
ATOM 894 C C . ILE A 1 110 ? -13.400 13.056 34.272 1.00 74.19 110 ILE A C 1
ATOM 896 O O . ILE A 1 110 ? -14.004 12.183 34.903 1.00 74.19 110 ILE A O 1
ATOM 900 N N . ALA A 1 111 ? -13.405 14.337 34.656 1.00 82.19 111 ALA A N 1
ATOM 901 C CA . ALA A 1 111 ? -14.077 14.811 35.864 1.00 82.19 111 ALA A CA 1
ATOM 902 C C . ALA A 1 111 ? -15.599 14.580 35.821 1.00 82.19 111 ALA A C 1
ATOM 904 O O . ALA A 1 111 ? -16.190 14.125 36.804 1.00 82.19 111 ALA A O 1
ATOM 905 N N . ARG A 1 112 ? -16.251 14.814 34.671 1.00 78.12 112 ARG A N 1
ATOM 906 C CA . ARG A 1 112 ? -17.690 14.535 34.501 1.00 78.12 112 ARG A CA 1
ATOM 907 C C . ARG A 1 112 ? -18.007 13.048 34.654 1.00 78.12 112 ARG A C 1
ATOM 909 O O . ARG A 1 112 ? -18.952 12.701 35.365 1.00 78.12 112 ARG A O 1
ATOM 916 N N . LYS A 1 113 ? -17.222 12.163 34.030 1.00 76.88 113 LYS A N 1
ATOM 917 C CA . LYS A 1 113 ? -17.401 10.705 34.163 1.00 76.88 113 LYS A CA 1
ATOM 918 C C . LYS A 1 113 ? -17.177 10.238 35.605 1.00 76.88 113 LYS A C 1
ATOM 920 O O . LYS A 1 113 ? -17.957 9.420 36.095 1.00 76.88 113 LYS A O 1
ATOM 925 N N . ALA A 1 114 ? -16.178 10.787 36.297 1.00 81.44 114 ALA A N 1
ATOM 926 C CA . ALA A 1 114 ? -15.918 10.495 37.706 1.00 81.44 114 ALA A CA 1
ATOM 927 C C . ALA A 1 114 ? -17.087 10.930 38.609 1.00 81.44 114 ALA A C 1
ATOM 929 O O . ALA A 1 114 ? -17.588 10.118 39.385 1.00 81.44 114 ALA A O 1
ATOM 930 N N . ALA A 1 115 ? -17.602 12.151 38.432 1.00 83.88 115 ALA A N 1
ATOM 931 C CA . ALA A 1 115 ? -18.736 12.663 39.203 1.00 83.88 115 ALA A CA 1
ATOM 932 C C . ALA A 1 115 ? -20.030 11.860 38.968 1.00 83.88 115 ALA A C 1
ATOM 934 O O . ALA A 1 115 ? -20.820 11.648 39.890 1.00 83.88 115 ALA A O 1
ATOM 935 N N . ILE A 1 116 ? -20.262 11.387 37.738 1.00 82.81 116 ILE A N 1
ATOM 936 C CA . ILE A 1 116 ? -21.401 10.510 37.429 1.00 82.81 116 ILE A CA 1
ATOM 937 C C . ILE A 1 116 ? -21.238 9.157 38.130 1.00 82.81 116 ILE A C 1
ATOM 939 O O . ILE A 1 116 ? -22.189 8.677 38.746 1.00 82.81 116 ILE A O 1
ATOM 943 N N . ARG A 1 117 ? -20.042 8.559 38.075 1.00 84.50 117 ARG A N 1
ATOM 944 C CA . ARG A 1 117 ? -19.749 7.270 38.716 1.00 84.50 117 ARG A CA 1
ATOM 945 C C . ARG A 1 117 ? -19.891 7.347 40.236 1.00 84.50 117 ARG A C 1
ATOM 947 O O . ARG A 1 117 ? -20.467 6.444 40.835 1.00 84.50 117 ARG A O 1
ATOM 954 N N . GLU A 1 118 ? -19.427 8.433 40.846 1.00 87.94 118 GLU A N 1
ATOM 955 C CA . GLU A 1 118 ? -19.555 8.666 42.284 1.00 87.94 118 GLU A CA 1
ATOM 956 C C . GLU A 1 118 ? -21.025 8.765 42.708 1.00 87.94 118 GLU A C 1
ATOM 958 O O . GLU A 1 118 ? -21.461 8.033 43.598 1.00 87.94 118 GLU A O 1
ATOM 963 N N . LYS A 1 119 ? -21.830 9.571 42.002 1.00 89.62 119 LYS A N 1
ATOM 964 C CA . LYS A 1 119 ? -23.275 9.685 42.266 1.00 89.62 119 LYS A CA 1
ATOM 965 C C . LYS A 1 119 ? -24.015 8.364 42.063 1.00 89.62 119 LYS A C 1
ATOM 967 O O . LYS A 1 119 ? -24.911 8.031 42.838 1.00 89.62 119 LYS A O 1
ATOM 972 N N . GLN A 1 120 ? -23.653 7.596 41.034 1.00 82.56 120 GLN A N 1
ATOM 973 C CA . GLN A 1 120 ? -24.219 6.264 40.804 1.00 82.56 120 GLN A CA 1
ATOM 974 C C . GLN A 1 120 ? -23.855 5.298 41.938 1.00 82.56 120 GLN A C 1
ATOM 976 O O . GLN A 1 120 ? -24.728 4.586 42.436 1.00 82.56 120 GLN A O 1
ATOM 981 N N . GLY A 1 121 ? -22.597 5.313 42.387 1.00 87.81 121 GLY A N 1
ATOM 982 C CA . GLY A 1 121 ? -22.134 4.517 43.522 1.00 87.81 121 GLY A CA 1
ATOM 983 C C . GLY A 1 121 ? -22.848 4.882 44.823 1.00 87.81 121 GLY A C 1
ATOM 984 O O . GLY A 1 121 ? -23.273 3.993 45.561 1.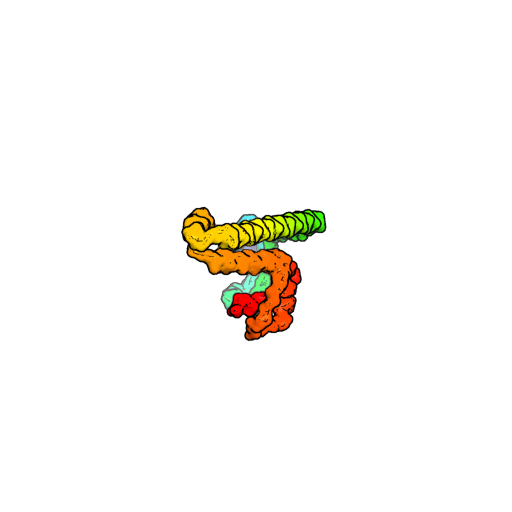00 87.81 121 GLY A O 1
ATOM 985 N N . GLN A 1 122 ? -23.049 6.175 45.080 1.00 90.56 122 GLN A N 1
ATOM 986 C CA . GLN A 1 122 ? -23.775 6.657 46.254 1.00 90.56 122 GLN A CA 1
ATOM 987 C C . GLN A 1 122 ? -25.237 6.191 46.244 1.00 90.56 122 GLN A C 1
ATOM 989 O O . GLN A 1 122 ? -25.697 5.595 47.216 1.00 90.56 122 GLN A O 1
ATOM 994 N N . ARG A 1 123 ? -25.933 6.333 45.109 1.00 90.38 123 ARG A N 1
ATOM 995 C CA . ARG A 1 123 ? -27.318 5.862 44.953 1.00 90.38 123 ARG A CA 1
ATOM 996 C C . ARG A 1 123 ? -27.452 4.348 45.151 1.00 90.38 123 ARG A C 1
ATOM 998 O O . ARG A 1 123 ? -28.436 3.885 45.724 1.00 90.38 123 ARG A O 1
ATOM 1005 N N . LEU A 1 124 ? -26.476 3.569 44.681 1.00 86.94 124 LEU A N 1
ATOM 1006 C CA . LEU A 1 124 ? -26.444 2.118 44.890 1.00 86.94 124 LEU A CA 1
ATOM 1007 C C . LEU A 1 124 ? -26.277 1.756 46.371 1.00 86.94 124 LEU A C 1
ATOM 1009 O O . LEU A 1 124 ? -26.957 0.845 46.844 1.00 86.94 124 LEU A O 1
ATOM 1013 N N . ARG A 1 125 ? -25.421 2.477 47.109 1.00 85.81 125 ARG A N 1
ATOM 1014 C CA . ARG A 1 125 ? -25.236 2.278 48.557 1.00 85.81 125 ARG A CA 1
ATOM 1015 C C . ARG A 1 125 ? -26.510 2.601 49.336 1.00 85.81 125 ARG A C 1
ATOM 1017 O O . ARG A 1 125 ? -26.947 1.769 50.123 1.00 85.81 125 ARG A O 1
ATOM 1024 N N . GLU A 1 126 ? -27.146 3.735 49.049 1.00 91.38 126 GLU A N 1
ATOM 1025 C CA . GLU A 1 126 ? -28.420 4.130 49.670 1.00 91.38 126 GLU A CA 1
ATOM 1026 C C . GLU A 1 126 ? -29.533 3.108 49.388 1.00 91.38 126 GLU A C 1
ATOM 1028 O O . GLU A 1 126 ? -30.267 2.710 50.291 1.00 91.38 126 GLU A O 1
ATOM 1033 N N . MET A 1 127 ? -29.634 2.611 48.149 1.00 88.94 127 MET A N 1
ATOM 1034 C CA . MET A 1 127 ? -30.616 1.581 47.793 1.00 88.94 127 MET A CA 1
ATOM 1035 C C . MET A 1 127 ? -30.344 0.249 48.508 1.00 88.94 127 MET A C 1
ATOM 1037 O O . MET A 1 127 ? -31.286 -0.438 48.910 1.00 88.94 127 MET A O 1
ATOM 1041 N N . ALA A 1 128 ? -29.074 -0.134 48.663 1.00 89.25 128 ALA A N 1
ATOM 1042 C CA . ALA A 1 128 ? -28.689 -1.337 49.394 1.00 89.25 128 ALA A CA 1
ATOM 1043 C C . ALA A 1 128 ? -29.016 -1.216 50.892 1.00 89.25 128 ALA A C 1
ATOM 1045 O O . ALA A 1 128 ? -29.558 -2.156 51.474 1.00 89.25 128 ALA A O 1
ATOM 1046 N N . GLU A 1 129 ? -28.755 -0.056 51.496 1.00 89.75 129 GLU A N 1
ATOM 1047 C CA . GLU A 1 129 ? -29.081 0.224 52.895 1.00 89.75 129 GLU A CA 1
ATOM 1048 C C . GLU A 1 129 ? -30.596 0.244 53.138 1.00 89.75 129 GLU A C 1
ATOM 1050 O O . GLU A 1 129 ? -31.068 -0.405 54.070 1.00 89.75 129 GLU A O 1
ATOM 1055 N N . ALA A 1 130 ? -31.373 0.873 52.251 1.00 91.62 130 ALA A N 1
ATOM 1056 C CA . ALA A 1 130 ? -32.834 0.890 52.329 1.00 91.62 130 ALA A CA 1
ATOM 1057 C C . ALA A 1 130 ? -33.455 -0.512 52.194 1.00 91.62 130 ALA A C 1
ATOM 1059 O O . ALA A 1 130 ? -34.383 -0.871 52.919 1.00 91.62 130 ALA A O 1
ATOM 1060 N N . LYS A 1 131 ? -32.932 -1.353 51.292 1.00 91.25 131 LYS A N 1
ATOM 1061 C CA . LYS A 1 131 ? -33.376 -2.755 51.191 1.00 91.25 131 LYS A CA 1
ATOM 1062 C C . LYS A 1 131 ? -33.017 -3.549 52.439 1.00 91.25 131 LYS A C 1
ATOM 1064 O O . LYS A 1 131 ? -33.806 -4.377 52.892 1.00 91.25 131 LYS A O 1
ATOM 1069 N N . ARG A 1 132 ? -31.825 -3.312 52.990 1.00 88.50 132 ARG A N 1
ATOM 1070 C CA . ARG A 1 132 ? -31.377 -3.963 54.219 1.00 88.50 132 ARG A CA 1
ATOM 1071 C C . ARG A 1 132 ? -32.260 -3.575 55.403 1.00 88.50 132 ARG A C 1
ATOM 1073 O O . ARG A 1 132 ? -32.651 -4.466 56.149 1.00 88.50 132 ARG A O 1
ATOM 1080 N N . SER A 1 133 ? -32.606 -2.298 55.556 1.00 89.69 133 SER A N 1
ATOM 1081 C CA . SER A 1 133 ? -33.481 -1.837 56.639 1.00 89.69 133 SER A CA 1
ATOM 1082 C C . SER A 1 133 ? -34.917 -2.347 56.487 1.00 89.69 133 SER A C 1
ATOM 1084 O O . SER A 1 133 ? -35.472 -2.830 57.471 1.00 89.69 133 SER A O 1
ATOM 1086 N N . SER A 1 134 ? -35.486 -2.360 55.271 1.00 91.94 134 SER A N 1
ATOM 1087 C CA . SER A 1 134 ? -36.809 -2.967 55.010 1.00 91.94 134 SER A CA 1
ATOM 1088 C C . SER A 1 134 ? -36.843 -4.431 55.436 1.00 91.94 134 SER A C 1
ATOM 1090 O O . SER A 1 134 ? -37.723 -4.844 56.187 1.00 91.94 134 SER A O 1
ATOM 1092 N N . ARG A 1 135 ? -35.825 -5.205 55.037 1.00 91.69 135 ARG A N 1
ATOM 1093 C CA . ARG A 1 135 ? -35.725 -6.625 55.385 1.00 91.69 135 ARG A CA 1
ATOM 1094 C C . ARG A 1 135 ? -35.588 -6.853 56.891 1.00 91.69 135 ARG A C 1
ATOM 1096 O O . ARG A 1 135 ? -36.114 -7.834 57.404 1.00 91.69 135 ARG A O 1
ATOM 1103 N N . ILE A 1 136 ? -34.868 -5.979 57.597 1.00 91.62 136 ILE A N 1
ATOM 1104 C CA . ILE A 1 136 ? -34.768 -6.042 59.061 1.00 91.62 136 ILE A CA 1
ATOM 1105 C C . ILE A 1 136 ? -36.147 -5.804 59.686 1.00 91.62 136 ILE A C 1
ATOM 1107 O O . ILE A 1 136 ? -36.571 -6.627 60.489 1.00 91.62 136 ILE A O 1
ATOM 1111 N N . ASN A 1 137 ? -36.865 -4.758 59.271 1.00 93.50 137 ASN A N 1
ATOM 1112 C CA . ASN A 1 137 ? -38.200 -4.452 59.796 1.00 93.50 137 ASN A CA 1
ATOM 1113 C C . ASN A 1 137 ? -39.210 -5.581 59.534 1.00 93.50 137 ASN A C 1
ATOM 1115 O O . ASN A 1 137 ? -39.994 -5.924 60.414 1.00 93.50 137 ASN A O 1
ATOM 1119 N N . GLU A 1 138 ? -39.194 -6.177 58.339 1.00 93.75 138 GLU A N 1
ATOM 1120 C CA . GLU A 1 138 ? -40.043 -7.328 57.998 1.00 93.75 138 GLU A CA 1
ATOM 1121 C C . GLU A 1 138 ? -39.789 -8.512 58.941 1.00 93.75 138 GLU A C 1
ATOM 1123 O O . GLU A 1 138 ? -40.731 -9.055 59.518 1.00 93.75 138 GLU A O 1
ATOM 1128 N N . LEU A 1 139 ? -38.516 -8.857 59.162 1.00 93.06 139 LEU A N 1
ATOM 1129 C CA . LEU A 1 139 ? -38.123 -9.944 60.061 1.00 93.06 139 LEU A CA 1
ATOM 1130 C C . LEU A 1 139 ? -38.442 -9.637 61.535 1.00 93.06 139 LEU A C 1
ATOM 1132 O O . LEU A 1 139 ? -38.770 -10.552 62.286 1.00 93.06 139 LEU A O 1
ATOM 1136 N N . GLU A 1 140 ? -38.355 -8.376 61.970 1.00 92.00 140 GLU A N 1
ATOM 1137 C CA . GLU A 1 140 ? -38.754 -7.963 63.327 1.00 92.00 140 GLU A CA 1
ATOM 1138 C C . GLU A 1 140 ? -40.264 -8.097 63.544 1.00 92.00 140 GLU A C 1
ATOM 1140 O O . GLU A 1 140 ? -40.692 -8.605 64.581 1.00 92.00 140 GLU A O 1
ATOM 1145 N N . ASN A 1 141 ? -41.069 -7.701 62.557 1.00 93.50 141 ASN A N 1
ATOM 1146 C CA . ASN A 1 141 ? -42.523 -7.840 62.614 1.00 93.50 141 ASN A CA 1
ATOM 1147 C C . ASN A 1 141 ? -42.956 -9.312 62.616 1.00 93.50 141 ASN A C 1
ATOM 1149 O O . ASN A 1 141 ? -43.830 -9.693 63.394 1.00 93.50 141 ASN A O 1
ATOM 1153 N N . GLU A 1 142 ? -42.328 -10.146 61.783 1.00 92.12 142 GLU A N 1
ATOM 1154 C CA . GLU A 1 142 ? -42.575 -11.591 61.756 1.00 92.12 142 GLU A CA 1
ATOM 1155 C C . GLU A 1 142 ? -42.219 -12.236 63.102 1.00 92.12 142 GLU A C 1
ATOM 1157 O O . GLU A 1 142 ? -43.010 -13.001 63.657 1.00 92.12 142 GLU A O 1
ATOM 1162 N N . LEU A 1 143 ? -41.070 -11.865 63.682 1.00 92.44 143 LEU A N 1
ATOM 1163 C CA . LEU A 1 143 ? -40.660 -12.330 65.005 1.00 92.44 143 LEU A CA 1
ATOM 1164 C C . LEU A 1 143 ? -41.692 -11.955 66.075 1.00 92.44 143 LEU A C 1
ATOM 1166 O O . LEU A 1 143 ? -42.099 -12.810 66.859 1.00 92.44 143 LEU A O 1
ATOM 1170 N N . HIS A 1 144 ? -42.132 -10.695 66.090 1.00 92.69 144 HIS A N 1
ATOM 1171 C CA . HIS A 1 144 ? -43.129 -10.217 67.043 1.00 92.69 144 HIS A CA 1
ATOM 1172 C C . HIS A 1 144 ? -44.468 -10.956 66.885 1.00 92.69 144 HIS A C 1
ATOM 1174 O O . HIS A 1 144 ? -45.095 -11.318 67.881 1.00 92.69 144 HIS A O 1
ATOM 1180 N N . GLY A 1 145 ? -44.897 -11.230 65.647 1.00 89.88 145 GLY A N 1
ATOM 1181 C CA . GLY A 1 145 ? -46.094 -12.027 65.363 1.00 89.88 145 GLY A CA 1
ATOM 1182 C C . GLY A 1 145 ? -45.996 -13.455 65.908 1.00 89.88 145 GLY A C 1
ATOM 1183 O O . GLY A 1 145 ? -46.912 -13.919 66.585 1.00 89.88 145 GLY A O 1
ATOM 1184 N N . LEU A 1 146 ? -44.863 -14.128 65.691 1.00 89.00 146 LEU A N 1
ATOM 1185 C CA . LEU A 1 146 ? -44.616 -15.477 66.215 1.00 89.00 146 LEU A CA 1
ATOM 1186 C C . LEU A 1 146 ? -44.566 -15.507 67.750 1.00 89.00 146 LEU A C 1
ATOM 1188 O O . LEU A 1 146 ? -45.100 -16.424 68.371 1.00 89.00 146 LEU A O 1
ATOM 1192 N N . GLU A 1 147 ? -43.959 -14.501 68.381 1.00 89.12 147 GLU A N 1
ATOM 1193 C CA . GLU A 1 147 ? -43.934 -14.380 69.844 1.00 89.12 147 GLU A CA 1
ATOM 1194 C C . GLU A 1 147 ? -45.323 -14.123 70.434 1.00 89.12 147 GLU A C 1
ATOM 1196 O O . GLU A 1 147 ? -45.651 -14.658 71.496 1.00 89.12 147 GLU A O 1
ATOM 1201 N N . PHE A 1 148 ? -46.153 -13.341 69.745 1.00 88.81 148 PHE A N 1
ATOM 1202 C CA . PHE A 1 148 ? -47.541 -13.122 70.132 1.00 88.81 148 PHE A CA 1
ATOM 1203 C C . PHE A 1 148 ? -48.366 -14.413 70.043 1.00 88.81 148 PHE A C 1
ATOM 1205 O O . PHE A 1 148 ? -49.064 -14.749 70.999 1.00 88.81 148 PHE A O 1
ATOM 1212 N N . LEU A 1 149 ? -48.220 -15.176 68.955 1.00 85.94 149 LEU A N 1
ATOM 1213 C CA . LEU A 1 149 ? -48.884 -16.472 68.788 1.00 85.94 149 LEU A CA 1
ATOM 1214 C C . LEU A 1 149 ? -48.491 -17.466 69.886 1.00 85.94 149 LEU A C 1
ATOM 1216 O O . LEU A 1 149 ? -49.367 -18.107 70.458 1.00 85.94 149 LEU A O 1
ATOM 1220 N N . LEU A 1 150 ? -47.202 -17.557 70.238 1.00 85.44 150 LEU A N 1
ATOM 1221 C CA . LEU A 1 150 ? -46.743 -18.433 71.325 1.00 85.44 150 LEU A CA 1
ATOM 1222 C C . LEU A 1 150 ? -47.345 -18.049 72.683 1.00 85.44 150 LEU A C 1
ATOM 1224 O O . LEU A 1 150 ? -47.742 -18.937 73.435 1.00 85.44 150 LEU A O 1
ATOM 1228 N N . LYS A 1 151 ? -47.466 -16.747 72.981 1.00 86.06 151 LYS A N 1
ATOM 1229 C CA . LYS A 1 151 ? -48.119 -16.264 74.211 1.00 86.06 151 LYS A CA 1
ATOM 1230 C C . LYS A 1 151 ? -49.613 -16.567 74.241 1.00 86.06 151 LYS A C 1
ATOM 1232 O O . LYS A 1 151 ? -50.131 -16.913 75.297 1.00 86.06 151 LYS A O 1
ATOM 1237 N N . GLN A 1 152 ? -50.311 -16.435 73.113 1.00 84.81 152 GLN A N 1
ATOM 1238 C CA . GLN A 1 152 ? -51.725 -16.811 73.029 1.00 84.81 152 GLN A CA 1
ATOM 1239 C C . GLN A 1 152 ? -51.905 -18.314 73.255 1.00 84.81 152 GLN A C 1
ATOM 1241 O O . GLN A 1 152 ? -52.773 -18.713 74.021 1.00 84.81 152 GLN A O 1
ATOM 1246 N N . LEU A 1 153 ? -51.022 -19.134 72.686 1.00 81.62 153 LEU A N 1
ATOM 1247 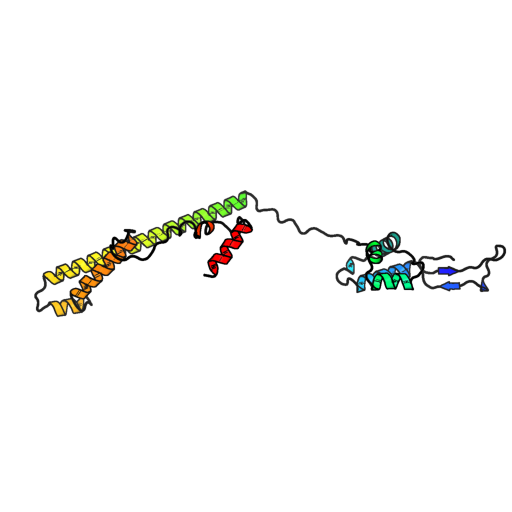C CA . LEU A 1 153 ? -51.043 -20.591 72.831 1.00 81.62 153 LEU A CA 1
ATOM 1248 C C . LEU A 1 153 ? -50.778 -21.072 74.271 1.00 81.62 153 LEU A C 1
ATOM 1250 O O . LEU A 1 153 ? -51.100 -22.206 74.596 1.00 81.62 153 LEU A O 1
ATOM 1254 N N . GLU A 1 154 ? -50.195 -20.238 75.137 1.00 81.12 154 GLU A N 1
ATOM 1255 C CA . GLU A 1 154 ? -50.030 -20.518 76.576 1.00 81.12 154 GLU A CA 1
ATOM 1256 C C . GLU A 1 154 ? -51.285 -20.225 77.410 1.00 81.12 154 GLU A C 1
ATOM 1258 O O . GLU A 1 154 ? -51.368 -20.670 78.551 1.00 81.12 154 GLU A O 1
ATOM 1263 N N . GLN A 1 155 ? -52.242 -19.467 76.868 1.00 78.44 155 GLN A N 1
ATOM 1264 C CA . GLN A 1 155 ? -53.471 -19.053 77.558 1.00 78.44 155 GLN A CA 1
ATOM 1265 C C . GLN A 1 155 ? -54.716 -19.826 77.088 1.00 78.44 155 GLN A C 1
ATOM 1267 O O . GLN A 1 155 ? -55.789 -19.645 77.656 1.00 78.44 155 GLN A O 1
ATOM 1272 N N . VAL A 1 156 ? -54.590 -20.653 76.047 1.00 78.75 156 VAL A N 1
ATOM 1273 C CA . VAL A 1 156 ? -55.679 -21.459 75.473 1.00 78.75 156 VAL A CA 1
ATOM 1274 C C . VAL A 1 156 ? -55.752 -22.812 76.188 1.00 78.75 156 VAL A C 1
ATOM 1276 O O . VAL A 1 156 ? -54.722 -23.431 76.445 1.00 78.75 156 VAL A O 1
ATOM 1279 N N . GLU A 1 157 ? -56.963 -23.277 76.510 1.00 69.06 157 GLU A N 1
ATOM 1280 C CA . GLU A 1 157 ? -57.184 -24.599 77.113 1.00 69.06 157 GLU A CA 1
ATOM 1281 C C . GLU A 1 157 ? -56.810 -25.731 76.138 1.00 69.06 157 GLU A C 1
ATOM 1283 O O . GLU A 1 157 ? -57.034 -25.627 74.930 1.00 69.06 157 GLU A O 1
ATOM 1288 N N . ASP A 1 158 ? -56.290 -26.850 76.659 1.00 68.44 158 ASP A N 1
ATOM 1289 C CA . ASP A 1 158 ? -55.738 -27.959 75.860 1.00 68.44 158 ASP A CA 1
ATOM 1290 C C . ASP A 1 158 ? -56.702 -28.519 74.791 1.00 68.44 158 ASP A C 1
ATOM 1292 O O . ASP A 1 158 ? -56.265 -29.042 73.763 1.00 68.44 158 ASP A O 1
ATOM 1296 N N . SER A 1 159 ? -58.017 -28.389 74.996 1.00 68.31 159 SER A N 1
ATOM 1297 C CA . SER A 1 159 ? -59.055 -28.814 74.050 1.00 68.31 159 SER A CA 1
ATOM 1298 C C . SER A 1 159 ? -59.212 -27.913 72.819 1.00 68.31 159 SER A C 1
ATOM 1300 O O . SER A 1 159 ? -59.693 -28.389 71.792 1.00 68.31 159 SER A O 1
ATOM 1302 N N . GLU A 1 160 ? -58.811 -26.642 72.892 1.00 74.94 160 GLU A N 1
ATOM 1303 C CA . GLU A 1 160 ? -59.006 -25.635 71.831 1.00 74.94 160 GLU A CA 1
ATOM 1304 C C . GLU A 1 160 ? -57.728 -25.355 71.014 1.00 74.94 160 GLU A C 1
ATOM 1306 O O . GLU A 1 160 ? -57.771 -24.700 69.966 1.00 74.94 160 GLU A O 1
ATOM 1311 N N . ILE A 1 161 ? -56.590 -25.913 71.442 1.00 74.38 161 ILE A N 1
ATOM 1312 C CA . ILE A 1 161 ? -55.295 -25.819 70.749 1.00 74.38 161 ILE A CA 1
ATOM 1313 C C . ILE A 1 161 ? -55.375 -26.286 69.279 1.00 74.38 161 ILE A C 1
ATOM 1315 O O . ILE A 1 161 ? -54.840 -25.584 68.415 1.00 74.38 161 ILE A O 1
ATOM 1319 N N . PRO A 1 162 ? -56.045 -27.409 68.929 1.00 75.81 162 PRO A N 1
ATOM 1320 C CA . PRO A 1 162 ? -56.108 -27.866 67.539 1.00 75.81 162 PRO A CA 1
ATOM 1321 C C . PRO A 1 162 ? -56.876 -26.909 66.615 1.00 75.81 162 PRO A C 1
ATOM 1323 O O . PRO A 1 162 ? -56.478 -26.719 65.467 1.00 75.81 162 PRO A O 1
ATOM 1326 N N . SER A 1 163 ? -57.950 -26.279 67.106 1.00 75.56 163 SER A N 1
ATOM 1327 C CA . SER A 1 163 ? -58.723 -25.283 66.348 1.00 75.56 163 SER A CA 1
ATOM 1328 C C . SER A 1 163 ? -57.948 -23.981 66.141 1.00 75.56 163 SER A C 1
ATOM 1330 O O . SER A 1 163 ? -57.945 -23.449 65.034 1.00 75.56 163 SER A O 1
ATOM 1332 N N . PHE A 1 164 ? -57.233 -23.511 67.167 1.00 79.06 164 PHE A N 1
ATOM 1333 C CA . PHE A 1 164 ? -56.408 -22.300 67.096 1.00 79.06 164 PHE A CA 1
ATOM 1334 C C . PHE A 1 164 ? -55.219 -22.455 66.127 1.00 79.06 164 PHE A C 1
ATOM 1336 O O . PHE A 1 164 ? -54.889 -21.555 65.352 1.00 79.06 164 PHE A O 1
ATOM 1343 N N . LEU A 1 165 ? -54.588 -23.631 66.125 1.00 77.75 165 LEU A N 1
ATOM 1344 C CA . LEU A 1 165 ? -53.506 -23.967 65.196 1.00 77.75 165 LEU A CA 1
ATOM 1345 C C . LEU A 1 165 ? -53.992 -24.031 63.736 1.00 77.75 165 LEU A C 1
ATOM 1347 O O . LEU A 1 165 ? -53.335 -23.493 62.843 1.00 77.75 165 LEU A O 1
ATOM 1351 N N . ALA A 1 166 ? -55.181 -24.594 63.494 1.00 77.31 166 ALA A N 1
ATOM 1352 C CA . ALA A 1 166 ? -55.780 -24.637 62.159 1.00 77.31 166 ALA A CA 1
ATOM 1353 C C . ALA A 1 166 ? -56.110 -23.238 61.598 1.00 77.31 166 ALA A C 1
ATOM 1355 O O . ALA A 1 166 ? -55.950 -23.012 60.400 1.00 77.31 166 ALA A O 1
ATOM 1356 N N . GLU A 1 167 ? -56.532 -22.294 62.447 1.00 79.38 167 GLU A N 1
ATOM 1357 C CA . GLU A 1 167 ? -56.843 -20.910 62.051 1.00 79.38 167 GLU A CA 1
ATOM 1358 C C . GLU A 1 167 ? -55.583 -20.082 61.745 1.00 79.38 167 GLU A C 1
ATOM 1360 O O . GLU A 1 167 ? -55.581 -19.237 60.850 1.00 79.38 167 GLU A O 1
ATOM 1365 N N . THR A 1 168 ? -54.485 -20.360 62.448 1.00 77.12 168 THR A N 1
ATOM 1366 C CA . THR A 1 168 ? -53.201 -19.655 62.288 1.00 77.12 168 THR A CA 1
ATOM 1367 C C . THR A 1 168 ? -52.306 -20.248 61.194 1.00 77.12 168 THR A C 1
ATOM 1369 O O . THR A 1 168 ? -51.294 -19.644 60.840 1.00 77.12 168 THR A O 1
ATOM 1372 N N . GLY A 1 169 ? -52.684 -21.398 60.623 1.00 79.44 169 GLY A N 1
ATOM 1373 C CA . GLY A 1 169 ? -51.966 -22.056 59.528 1.00 79.44 169 GLY A CA 1
ATOM 1374 C C . GLY A 1 169 ? -50.734 -22.861 59.956 1.00 79.44 169 GLY A C 1
ATOM 1375 O O . GLY A 1 169 ? -49.945 -23.243 59.093 1.00 79.44 169 GLY A O 1
ATOM 1376 N N . TYR A 1 170 ? -50.570 -23.131 61.256 1.00 82.50 170 TYR A N 1
ATOM 1377 C CA . TYR A 1 170 ? -49.478 -23.942 61.805 1.00 82.50 170 TYR A CA 1
ATOM 1378 C C . TYR A 1 170 ? -49.985 -25.312 62.254 1.00 82.50 170 TYR A C 1
ATOM 1380 O O . TYR A 1 170 ? -51.092 -25.447 62.761 1.00 82.50 170 TYR A O 1
ATOM 1388 N N . VAL A 1 171 ? -49.162 -26.347 62.107 1.00 78.31 171 VAL A N 1
ATOM 1389 C CA . VAL A 1 171 ? -49.544 -27.734 62.411 1.00 78.31 171 VAL A CA 1
ATOM 1390 C C . VAL A 1 171 ? -49.200 -28.105 63.858 1.00 78.31 171 VAL A C 1
ATOM 1392 O O . VAL A 1 171 ? -49.815 -29.000 64.437 1.00 78.31 171 VAL A O 1
ATOM 1395 N N . SER A 1 172 ? -48.227 -27.426 64.479 1.00 81.75 172 SER A N 1
ATOM 1396 C CA . SER A 1 172 ? -47.835 -27.676 65.874 1.00 81.75 172 SER A CA 1
ATOM 1397 C C . SER A 1 172 ? -47.149 -26.481 66.546 1.00 81.75 172 SER A C 1
ATOM 1399 O O . SER A 1 172 ? -46.547 -25.634 65.887 1.00 81.75 172 SER A O 1
ATOM 1401 N N . ARG A 1 173 ? -47.132 -26.464 67.887 1.00 81.25 173 ARG A N 1
ATOM 1402 C CA . ARG A 1 173 ? -46.344 -25.496 68.678 1.00 81.25 173 ARG A CA 1
ATOM 1403 C C . ARG A 1 173 ? -44.845 -25.537 68.335 1.00 81.25 173 ARG A C 1
ATOM 1405 O O . ARG A 1 173 ? -44.209 -24.492 68.235 1.00 81.25 173 ARG A O 1
ATOM 1412 N N . GLN A 1 174 ? -44.298 -26.732 68.100 1.00 83.62 174 GLN A N 1
ATOM 1413 C CA . GLN A 1 174 ? -42.891 -26.925 67.721 1.00 83.62 174 GLN A CA 1
ATOM 1414 C C . GLN A 1 174 ? -42.560 -26.282 66.368 1.00 83.62 174 GLN A C 1
ATOM 1416 O O . GLN A 1 174 ? -41.452 -25.786 66.167 1.00 83.62 174 GLN A O 1
ATOM 1421 N N . GLU A 1 175 ? -43.519 -26.249 65.442 1.00 85.31 175 GLU A N 1
ATOM 1422 C CA . GLU A 1 175 ? -43.351 -25.596 64.147 1.00 85.31 175 GLU A CA 1
ATOM 1423 C C . GLU A 1 175 ? -43.208 -24.076 64.302 1.00 85.31 175 GLU A C 1
ATOM 1425 O O . GLU A 1 175 ? -42.272 -23.503 63.739 1.00 85.31 175 GLU A O 1
ATOM 1430 N N . ILE A 1 176 ? -44.040 -23.453 65.145 1.00 84.44 176 ILE A N 1
ATOM 1431 C CA . ILE A 1 176 ? -43.980 -22.017 65.475 1.00 84.44 176 ILE A CA 1
ATOM 1432 C C . ILE A 1 176 ? -42.642 -21.671 66.151 1.00 84.44 176 ILE A C 1
ATOM 1434 O O . ILE A 1 176 ? -41.983 -20.696 65.782 1.00 84.44 176 ILE A O 1
ATOM 1438 N N . GLU A 1 177 ? -42.182 -22.497 67.096 1.00 86.25 177 GLU A N 1
ATOM 1439 C CA . GLU A 1 177 ? -40.873 -22.328 67.744 1.00 86.25 177 GLU A CA 1
ATOM 1440 C C . GLU A 1 177 ? -39.711 -22.475 66.744 1.00 86.25 177 GLU A C 1
ATOM 1442 O O . GLU A 1 177 ? -38.765 -21.680 66.757 1.00 86.25 177 GLU A O 1
ATOM 1447 N N . SER A 1 178 ? -39.795 -23.436 65.817 1.00 87.88 178 SER A N 1
ATOM 1448 C CA . SER A 1 178 ? -38.790 -23.625 64.765 1.00 87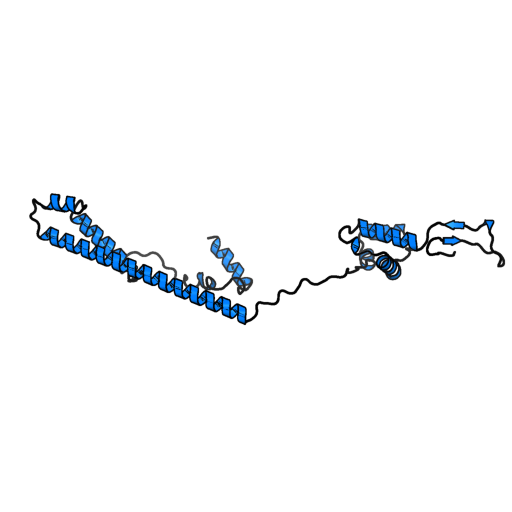.88 178 SER A CA 1
ATOM 1449 C C . SER A 1 178 ? -38.755 -22.457 63.769 1.00 87.88 178 SER A C 1
ATOM 1451 O O . SER A 1 178 ? -37.673 -22.034 63.351 1.00 87.88 178 SER A O 1
ATOM 1453 N N . ALA A 1 179 ? -39.920 -21.900 63.418 1.00 88.31 179 ALA A N 1
ATOM 1454 C CA . ALA A 1 179 ? -40.050 -20.722 62.567 1.00 88.31 179 ALA A CA 1
ATOM 1455 C C . ALA A 1 179 ? -39.428 -19.501 63.253 1.00 88.31 179 ALA A C 1
ATOM 1457 O O . ALA A 1 179 ? -38.599 -18.815 62.656 1.00 88.31 179 ALA A O 1
ATOM 1458 N N . ARG A 1 180 ? -39.697 -19.309 64.550 1.00 90.44 180 ARG A N 1
ATOM 1459 C CA . ARG A 1 180 ? -39.098 -18.236 65.355 1.00 90.44 180 ARG A CA 1
ATOM 1460 C C . ARG A 1 180 ? -37.570 -18.307 65.366 1.00 90.44 180 ARG A C 1
ATOM 1462 O O . ARG A 1 180 ? -36.911 -17.289 65.168 1.00 90.44 180 ARG A O 1
ATOM 1469 N N . ILE A 1 181 ? -36.983 -19.494 65.540 1.00 90.44 181 ILE A N 1
ATOM 1470 C CA . ILE A 1 181 ? -35.519 -19.675 65.502 1.00 90.44 181 ILE A CA 1
ATOM 1471 C C . ILE A 1 181 ? -34.947 -19.325 64.116 1.00 90.44 181 ILE A C 1
ATOM 1473 O O . ILE A 1 181 ? -33.924 -18.638 64.030 1.00 90.44 181 ILE A O 1
ATOM 1477 N N . LYS A 1 182 ? -35.611 -19.735 63.026 1.00 91.94 182 LYS A N 1
ATOM 1478 C CA . LYS A 1 182 ? -35.199 -19.419 61.643 1.00 91.94 182 LYS A CA 1
ATOM 1479 C C . LYS A 1 182 ? -35.273 -17.918 61.340 1.00 91.94 182 LYS A C 1
ATOM 1481 O O . LYS A 1 182 ? -34.351 -17.373 60.720 1.00 91.94 182 LYS A O 1
ATOM 1486 N N . VAL A 1 183 ? -36.324 -17.244 61.810 1.00 91.56 183 VAL A N 1
ATOM 1487 C CA . VAL A 1 183 ? -36.508 -15.790 61.678 1.00 91.56 183 VAL A CA 1
ATOM 1488 C C . VAL A 1 183 ? -35.458 -15.045 62.502 1.00 91.56 183 VAL A C 1
ATOM 1490 O O . VAL A 1 183 ? -34.777 -14.179 61.957 1.00 91.56 183 VAL A O 1
ATOM 1493 N N . MET A 1 184 ? -35.196 -15.446 63.754 1.00 89.88 184 MET A N 1
ATOM 1494 C CA . MET A 1 184 ? -34.107 -14.878 64.567 1.00 89.88 184 MET A CA 1
ATOM 1495 C C . MET A 1 184 ? -32.737 -15.028 63.899 1.00 89.88 184 MET A C 1
ATOM 1497 O O . MET A 1 184 ? -31.948 -14.085 63.877 1.00 89.88 184 MET A O 1
ATOM 1501 N N . GLN A 1 185 ? -32.433 -16.199 63.332 1.00 90.94 185 GLN A N 1
ATOM 1502 C CA . GLN A 1 185 ? -31.160 -16.420 62.645 1.00 90.94 185 GLN A CA 1
ATOM 1503 C C . GLN A 1 185 ? -31.031 -15.542 61.391 1.00 90.94 185 GLN A C 1
ATOM 1505 O O . GLN A 1 185 ? -29.953 -15.017 61.104 1.00 90.94 185 GLN A O 1
ATOM 1510 N N . SER A 1 186 ? -32.128 -15.359 60.655 1.00 89.50 186 SER A N 1
ATOM 1511 C CA . SER A 1 186 ? -32.194 -14.477 59.485 1.00 89.50 186 SER A CA 1
ATOM 1512 C C . SER A 1 186 ? -32.057 -13.004 59.874 1.00 89.50 186 SER A C 1
ATOM 1514 O O . SER A 1 186 ? -31.341 -12.262 59.202 1.00 89.50 186 SER A O 1
ATOM 1516 N N . LEU A 1 187 ? -32.656 -12.599 60.997 1.00 90.75 187 LEU A N 1
ATOM 1517 C CA . LEU A 1 187 ? -32.559 -11.251 61.552 1.00 90.75 187 LEU A CA 1
ATOM 1518 C C . LEU A 1 187 ? -31.130 -10.921 62.001 1.00 90.75 187 LEU A C 1
ATOM 1520 O O . LEU A 1 187 ? -30.618 -9.857 61.660 1.00 90.75 187 LEU A O 1
ATOM 1524 N N . ARG A 1 188 ? -30.448 -11.845 62.693 1.00 87.19 188 ARG A N 1
ATOM 1525 C CA . ARG A 1 188 ? -29.035 -11.688 63.094 1.00 87.19 188 ARG A CA 1
ATOM 1526 C C . ARG A 1 188 ? -28.116 -11.500 61.888 1.00 87.19 188 ARG A C 1
ATOM 1528 O O . ARG A 1 188 ? -27.313 -10.568 61.855 1.00 87.19 188 ARG A O 1
ATOM 1535 N N . LYS A 1 189 ? -28.301 -12.325 60.849 1.00 87.50 189 LYS A N 1
ATOM 1536 C CA . LYS A 1 189 ? -27.573 -12.197 59.574 1.00 87.50 189 LYS A CA 1
ATOM 1537 C C . LYS A 1 189 ? -27.848 -10.852 58.899 1.00 87.50 189 LYS A C 1
ATOM 1539 O O . LYS A 1 189 ? -26.918 -10.202 58.432 1.00 87.50 189 LYS A O 1
ATOM 1544 N N . ALA A 1 190 ? -29.107 -10.410 58.868 1.00 85.00 190 ALA A N 1
ATOM 1545 C CA . ALA A 1 190 ? -29.486 -9.131 58.276 1.00 85.00 190 ALA A CA 1
ATOM 1546 C C . ALA A 1 190 ? -28.909 -7.934 59.055 1.00 85.00 190 ALA A C 1
ATOM 1548 O O . ALA A 1 190 ? -28.430 -6.991 58.427 1.00 85.00 190 ALA A O 1
ATOM 1549 N N . LYS A 1 191 ? -28.863 -7.997 60.395 1.00 84.25 191 LYS A N 1
ATOM 1550 C CA . LYS A 1 191 ? -28.274 -6.977 61.286 1.00 84.25 191 LYS A CA 1
ATOM 1551 C C . LYS A 1 191 ? -26.743 -6.949 61.294 1.00 84.25 191 LYS A C 1
ATOM 1553 O O . LYS A 1 191 ? -26.171 -5.964 61.752 1.00 84.25 191 LYS A O 1
ATOM 1558 N N . GLY A 1 192 ? -26.088 -7.910 60.641 1.00 71.94 192 GLY A N 1
ATOM 1559 C CA . GLY A 1 192 ? -24.630 -7.941 60.504 1.00 71.94 192 GLY A CA 1
ATOM 1560 C C . GLY A 1 192 ? -23.915 -8.447 61.756 1.00 71.94 192 GLY A C 1
ATOM 1561 O O . GLY A 1 192 ? -22.720 -8.214 61.904 1.00 71.94 192 GLY A O 1
ATOM 1562 N N . GLU A 1 193 ? -24.628 -9.133 62.652 1.00 65.88 193 GLU A N 1
ATOM 1563 C CA . GLU A 1 193 ? -23.993 -9.815 63.776 1.00 65.88 193 GLU A CA 1
ATOM 1564 C C . GLU A 1 193 ? -23.260 -11.067 63.262 1.00 65.88 193 GLU A C 1
ATOM 1566 O O . GLU A 1 193 ? -23.855 -11.870 62.529 1.00 65.88 193 GLU A O 1
ATOM 1571 N N . PRO A 1 194 ? -21.976 -11.268 63.615 1.00 50.09 194 PRO A N 1
ATOM 1572 C CA . PRO A 1 194 ? -21.276 -12.495 63.271 1.00 50.09 194 PRO A CA 1
ATOM 1573 C C . PRO A 1 194 ? -21.920 -13.678 64.004 1.00 50.09 194 PRO A C 1
ATOM 1575 O O . PRO A 1 194 ? -22.265 -13.593 65.184 1.00 50.09 194 PRO A O 1
ATOM 1578 N N . LYS A 1 195 ? -22.072 -14.808 63.305 1.00 45.09 195 LYS A N 1
ATOM 1579 C CA . LYS A 1 195 ? -22.422 -16.092 63.926 1.00 45.09 195 LYS A CA 1
ATOM 1580 C C . LYS A 1 195 ? -21.419 -16.396 65.045 1.00 45.09 195 LYS A C 1
ATOM 1582 O O . LYS A 1 195 ? -20.246 -16.602 64.754 1.00 45.09 195 LYS A O 1
ATOM 1587 N N . ASN A 1 196 ? -21.878 -16.494 66.291 1.00 45.41 196 ASN A N 1
ATOM 1588 C CA . ASN A 1 196 ? -21.124 -17.154 67.354 1.00 45.41 196 ASN A CA 1
ATOM 1589 C C . ASN A 1 196 ? -21.513 -18.640 67.381 1.00 45.41 196 ASN A C 1
ATOM 1591 O O . ASN A 1 196 ? -22.179 -19.092 68.307 1.00 45.41 196 ASN A O 1
ATOM 1595 N N . ASP A 1 197 ? -21.159 -19.369 66.322 1.00 38.19 197 ASP A N 1
ATOM 1596 C CA . ASP A 1 197 ? -21.206 -20.832 66.322 1.00 38.19 197 ASP A CA 1
ATOM 1597 C C . ASP A 1 197 ? -19.769 -21.311 66.593 1.00 38.19 197 ASP A C 1
ATOM 1599 O O . ASP A 1 197 ? -18.916 -21.307 65.705 1.00 38.19 197 ASP A O 1
ATOM 1603 N N . GLN A 1 198 ? -19.478 -21.657 67.851 1.00 40.41 198 GLN A N 1
ATOM 1604 C CA . GLN A 1 198 ? -18.340 -22.518 68.171 1.00 40.41 198 GLN A CA 1
ATOM 1605 C C . GLN A 1 198 ? -18.649 -23.932 67.658 1.00 40.41 198 GLN A C 1
ATOM 1607 O O . GLN A 1 198 ? -19.759 -24.418 67.852 1.00 40.41 198 GLN A O 1
ATOM 1612 N N . ALA A 1 199 ? -17.626 -24.567 67.075 1.00 33.78 199 ALA A N 1
ATOM 1613 C CA . ALA A 1 199 ? -17.609 -25.884 66.427 1.00 33.78 199 ALA A CA 1
ATOM 1614 C C . ALA A 1 199 ? -18.208 -25.917 65.004 1.00 33.78 199 ALA A C 1
ATOM 1616 O O . ALA A 1 199 ? -19.381 -26.191 64.802 1.00 33.78 199 ALA A O 1
ATOM 1617 N N . GLU A 1 200 ? -17.389 -25.667 63.982 1.00 29.95 200 GLU A N 1
ATOM 1618 C CA . GLU A 1 200 ? -16.545 -26.705 63.380 1.00 29.95 200 GLU A CA 1
ATOM 1619 C C . GLU A 1 200 ? -15.511 -26.094 62.428 1.00 29.95 200 GLU A C 1
ATOM 1621 O O . GLU A 1 200 ? -15.692 -25.047 61.807 1.00 29.95 200 GLU A O 1
ATOM 1626 N N . THR A 1 201 ? -14.363 -26.751 62.415 1.00 39.31 201 THR A N 1
ATOM 1627 C CA . THR A 1 201 ? -13.105 -26.338 61.821 1.00 39.31 201 THR A CA 1
ATOM 1628 C C . THR A 1 201 ? -13.102 -26.645 60.329 1.00 39.31 201 THR A C 1
ATOM 1630 O O . THR A 1 201 ? -12.825 -27.778 59.958 1.00 39.31 201 THR A O 1
ATOM 1633 N N . GLU A 1 202 ? -13.272 -25.646 59.464 1.00 29.12 202 GLU A N 1
ATOM 1634 C CA . GLU A 1 202 ? -12.762 -25.727 58.091 1.00 29.12 202 GLU A CA 1
ATOM 1635 C C . GLU A 1 202 ? -12.005 -24.448 57.712 1.00 29.12 202 GLU A C 1
ATOM 1637 O O . GLU A 1 202 ? -12.544 -23.354 57.579 1.00 29.12 202 GLU A O 1
ATOM 1642 N N . LYS A 1 203 ? -10.686 -24.640 57.631 1.00 32.97 203 LYS A N 1
ATOM 1643 C CA . LYS A 1 203 ? -9.605 -23.780 57.135 1.00 32.97 203 LYS A CA 1
ATOM 1644 C C . LYS A 1 203 ? -10.046 -22.517 56.375 1.00 32.97 203 LYS A C 1
ATOM 1646 O O . LYS A 1 203 ? -10.091 -22.500 55.147 1.00 32.97 203 LYS A O 1
ATOM 1651 N N . ALA A 1 204 ? -10.178 -21.408 57.097 1.00 27.48 204 ALA A N 1
ATOM 1652 C CA . ALA A 1 204 ? -9.960 -20.091 56.513 1.00 27.48 204 ALA A CA 1
ATOM 1653 C C . ALA A 1 204 ? -8.447 -19.906 56.297 1.00 27.48 204 ALA A C 1
ATOM 1655 O O . ALA A 1 204 ? -7.683 -19.724 57.244 1.00 27.48 204 ALA A O 1
ATOM 1656 N N . SER A 1 205 ? -8.004 -20.015 55.044 1.00 26.42 205 SER A N 1
ATOM 1657 C CA . SER A 1 205 ? -6.668 -19.574 54.638 1.00 26.42 205 SER A CA 1
ATOM 1658 C C . SER A 1 205 ? -6.549 -18.054 54.865 1.00 26.42 205 SER A C 1
ATOM 1660 O O . SER A 1 205 ? -7.469 -17.333 54.470 1.00 26.42 205 SER A O 1
ATOM 1662 N N . PRO A 1 206 ? -5.449 -17.531 55.442 1.00 35.44 206 PRO A N 1
ATOM 1663 C CA . PRO A 1 206 ? -5.274 -16.094 55.688 1.00 35.44 206 PRO A CA 1
ATOM 1664 C C . PRO A 1 206 ? -5.149 -15.223 54.421 1.00 35.44 206 PRO A C 1
ATOM 1666 O O . PRO A 1 206 ? -5.006 -14.012 54.538 1.00 35.44 206 PRO A O 1
ATOM 1669 N N . ASN A 1 207 ? -5.215 -15.793 53.211 1.00 39.03 207 ASN A N 1
ATOM 1670 C CA . ASN A 1 207 ? -4.760 -15.123 51.983 1.00 39.03 207 ASN A CA 1
ATOM 1671 C C . ASN A 1 207 ? -5.875 -14.523 51.100 1.00 39.03 207 ASN A C 1
ATOM 1673 O O . ASN A 1 207 ? -5.613 -14.107 49.972 1.00 39.03 207 ASN A O 1
ATOM 1677 N N . ALA A 1 208 ? -7.129 -14.456 51.559 1.00 37.53 208 ALA A N 1
ATOM 1678 C CA . ALA A 1 208 ? -8.222 -13.939 50.723 1.00 37.53 208 ALA A CA 1
ATOM 1679 C C . ALA A 1 208 ? -8.138 -12.421 50.459 1.00 37.53 208 ALA A C 1
ATOM 1681 O O . ALA A 1 208 ? -8.620 -11.965 49.424 1.00 37.53 208 ALA A O 1
ATOM 1682 N N . SER A 1 209 ? -7.504 -11.643 51.348 1.00 41.31 209 SER A N 1
ATOM 1683 C CA . SER A 1 209 ? -7.314 -10.199 51.134 1.00 41.31 209 SER A CA 1
ATOM 1684 C C . SER A 1 209 ? -6.241 -9.880 50.093 1.00 41.31 209 SER A C 1
ATOM 1686 O O . SER A 1 209 ? -6.294 -8.811 49.500 1.00 41.31 209 SER A O 1
ATOM 1688 N N . GLU A 1 210 ? -5.300 -10.793 49.839 1.00 49.28 210 GLU A N 1
ATOM 1689 C CA . GLU A 1 210 ? -4.272 -10.624 48.801 1.00 49.28 210 GLU A CA 1
ATOM 1690 C C . GLU A 1 210 ? -4.719 -11.180 47.440 1.00 49.28 210 GLU A C 1
ATOM 1692 O O . GLU A 1 210 ? -4.282 -10.684 46.403 1.00 49.28 210 GLU A O 1
ATOM 1697 N N . LYS A 1 211 ? -5.631 -12.166 47.422 1.00 48.75 211 LYS A N 1
ATOM 1698 C CA . LYS A 1 211 ? -6.067 -12.851 46.190 1.00 48.75 211 LYS A CA 1
ATOM 1699 C C . LYS A 1 211 ? -6.912 -11.974 45.250 1.00 48.75 211 LYS A C 1
ATOM 1701 O O . LYS A 1 211 ? -6.962 -12.257 44.059 1.00 48.75 211 LYS A O 1
ATOM 1706 N N . TYR A 1 212 ? -7.542 -10.904 45.748 1.00 50.81 212 TYR A N 1
ATOM 1707 C CA . TYR A 1 212 ? -8.472 -10.071 44.962 1.00 50.81 212 TYR A CA 1
ATOM 1708 C C . TYR A 1 212 ? -8.159 -8.566 44.998 1.00 50.81 212 TYR A C 1
ATOM 1710 O O . TYR A 1 212 ? -9.048 -7.733 44.820 1.00 50.81 212 TYR A O 1
ATOM 1718 N N . SER A 1 213 ? -6.890 -8.199 45.188 1.00 61.59 213 SER A N 1
ATOM 1719 C CA . SER A 1 213 ? -6.432 -6.798 45.247 1.00 61.59 213 SER A CA 1
ATOM 1720 C C . SER A 1 213 ? -6.673 -5.999 43.957 1.00 61.59 213 SER A C 1
ATOM 1722 O O . SER A 1 213 ? -6.666 -4.771 43.986 1.00 61.59 213 SER A O 1
ATOM 1724 N N . LEU A 1 214 ? -6.900 -6.678 42.828 1.00 62.72 214 LEU A N 1
ATOM 1725 C CA . LEU A 1 214 ? -7.032 -6.057 41.507 1.00 62.72 214 LEU A CA 1
ATOM 1726 C C . LEU A 1 214 ? -8.488 -5.842 41.059 1.00 62.72 214 LEU A C 1
ATOM 1728 O O . LEU A 1 214 ? -8.718 -5.183 40.054 1.00 62.72 214 LEU A O 1
ATOM 1732 N N . ILE A 1 215 ? -9.483 -6.314 41.821 1.00 66.06 215 ILE A N 1
ATOM 1733 C CA . ILE A 1 215 ? -10.896 -6.304 41.390 1.00 66.06 215 ILE A CA 1
ATOM 1734 C C . ILE A 1 215 ? -11.502 -4.895 41.264 1.00 66.06 215 ILE A C 1
ATOM 1736 O O . ILE A 1 215 ? -12.573 -4.722 40.689 1.00 66.06 215 ILE A O 1
ATOM 1740 N N . ASN A 1 216 ? -10.822 -3.891 41.826 1.00 57.28 216 ASN A N 1
ATOM 1741 C CA . ASN A 1 216 ? -11.226 -2.485 41.799 1.00 57.28 216 ASN A CA 1
ATOM 1742 C C . ASN A 1 216 ? -10.343 -1.618 40.879 1.00 57.28 216 ASN A C 1
ATOM 1744 O O . ASN A 1 216 ? -10.521 -0.399 40.858 1.00 57.28 216 ASN A O 1
ATOM 1748 N N . ILE A 1 217 ? -9.390 -2.211 40.148 1.00 63.56 217 ILE A N 1
ATOM 1749 C CA . ILE A 1 217 ? -8.482 -1.493 39.244 1.00 63.56 217 ILE A CA 1
ATOM 1750 C C . ILE A 1 217 ? -8.978 -1.695 37.803 1.00 63.56 217 ILE A C 1
ATOM 1752 O O . ILE A 1 217 ? -9.114 -2.839 37.383 1.00 63.56 217 ILE A O 1
ATOM 1756 N N . PRO A 1 218 ? -9.280 -0.622 37.047 1.00 67.62 218 PRO A N 1
ATOM 1757 C CA . PRO A 1 218 ? -9.653 -0.732 35.639 1.00 67.62 218 PRO A CA 1
ATOM 1758 C C . PRO A 1 218 ? -8.533 -1.352 34.796 1.00 67.62 218 PRO A C 1
ATOM 1760 O O . PRO A 1 218 ? -7.366 -0.999 34.980 1.00 67.62 218 PRO A O 1
ATOM 1763 N N . ASP A 1 219 ? -8.906 -2.198 33.832 1.00 65.81 219 ASP A N 1
ATOM 1764 C CA . ASP A 1 219 ? -7.967 -2.959 32.993 1.00 65.81 219 ASP A CA 1
ATOM 1765 C C . ASP A 1 219 ? -6.952 -2.071 32.249 1.00 65.81 219 ASP A C 1
ATOM 1767 O O . ASP A 1 219 ? -5.804 -2.466 32.057 1.00 65.81 219 ASP A O 1
ATOM 1771 N N . ASP A 1 220 ? -7.336 -0.833 31.927 1.00 71.62 220 ASP A N 1
ATOM 1772 C CA . ASP A 1 220 ? -6.517 0.153 31.205 1.00 71.62 220 ASP A CA 1
ATOM 1773 C C . ASP A 1 220 ? -5.287 0.654 31.994 1.00 71.62 220 ASP A C 1
ATOM 1775 O O . ASP A 1 220 ? -4.436 1.354 31.443 1.00 71.62 220 ASP A O 1
ATOM 1779 N N . ILE A 1 221 ? -5.197 0.340 33.293 1.00 68.81 221 ILE A N 1
ATOM 1780 C CA . ILE A 1 221 ? -4.122 0.780 34.204 1.00 68.81 221 ILE A CA 1
ATOM 1781 C C . ILE A 1 221 ? -3.290 -0.422 34.701 1.00 68.81 221 ILE A C 1
ATOM 1783 O O . ILE A 1 221 ? -2.314 -0.251 35.434 1.00 68.81 221 ILE A O 1
ATOM 1787 N N . LEU A 1 222 ? -3.637 -1.650 34.300 1.00 66.06 222 LEU A N 1
ATOM 1788 C CA . LEU A 1 222 ? -2.891 -2.849 34.677 1.00 66.06 222 LEU A CA 1
ATOM 1789 C C . LEU A 1 222 ? -1.593 -2.949 33.866 1.00 66.06 222 LEU A C 1
ATOM 1791 O O . LEU A 1 222 ? -1.581 -2.813 32.642 1.00 66.06 222 LEU A O 1
ATOM 1795 N N . THR A 1 223 ? -0.474 -3.217 34.542 1.00 69.06 223 THR A N 1
ATOM 1796 C CA . THR A 1 223 ? 0.785 -3.512 33.844 1.00 69.06 223 THR A CA 1
ATOM 1797 C C . THR A 1 223 ? 0.715 -4.885 33.157 1.00 69.06 223 THR A C 1
ATOM 1799 O O . THR A 1 223 ? -0.021 -5.761 33.620 1.00 69.06 223 THR A O 1
ATOM 1802 N N . PRO A 1 224 ? 1.497 -5.135 32.085 1.00 63.88 224 PRO A N 1
ATOM 1803 C CA . PRO A 1 224 ? 1.475 -6.416 31.363 1.00 63.88 224 PRO A CA 1
ATOM 1804 C C . PRO A 1 224 ? 1.676 -7.642 32.272 1.00 63.88 224 PRO A C 1
ATOM 1806 O O . PRO A 1 224 ? 1.051 -8.682 32.070 1.00 63.88 224 PRO A O 1
ATOM 1809 N N . ASP A 1 225 ? 2.486 -7.495 33.323 1.00 58.97 225 ASP A N 1
ATOM 1810 C CA . ASP A 1 225 ? 2.750 -8.547 34.309 1.00 58.97 225 ASP A CA 1
ATOM 1811 C C . ASP A 1 225 ? 1.549 -8.817 35.241 1.00 58.97 225 ASP A C 1
ATOM 1813 O O . ASP A 1 225 ? 1.348 -9.950 35.681 1.00 58.97 225 ASP A O 1
ATOM 1817 N N . GLN A 1 226 ? 0.707 -7.811 35.514 1.00 59.81 226 GLN A N 1
ATOM 1818 C CA . GLN A 1 226 ? -0.498 -7.940 36.350 1.00 59.81 226 GLN A CA 1
ATOM 1819 C C . GLN A 1 226 ? -1.665 -8.607 35.607 1.00 59.81 226 GLN A C 1
ATOM 1821 O O . GLN A 1 226 ? -2.467 -9.307 36.224 1.00 59.81 226 GLN A O 1
ATOM 1826 N N . VAL A 1 227 ? -1.727 -8.458 34.280 1.00 60.31 227 VAL A N 1
ATOM 1827 C CA . VAL A 1 227 ? -2.729 -9.120 33.424 1.00 60.31 227 VAL A CA 1
ATOM 1828 C C . VAL A 1 227 ? -2.514 -10.641 33.386 1.00 60.31 227 VAL A C 1
ATOM 1830 O O . VAL A 1 227 ? -3.473 -11.413 33.404 1.00 60.31 227 VAL A O 1
ATOM 1833 N N . SER A 1 228 ? -1.255 -11.094 33.410 1.00 57.91 228 SER A N 1
ATOM 1834 C CA . SER A 1 228 ? -0.906 -12.525 33.399 1.00 57.91 228 SER A CA 1
ATOM 1835 C C . SER A 1 228 ? -1.393 -13.268 34.656 1.00 57.91 228 SER A C 1
ATOM 1837 O O . SER A 1 228 ? -1.881 -14.396 34.577 1.00 57.91 228 SER A O 1
ATOM 1839 N N . PHE A 1 229 ? -1.365 -12.606 35.819 1.00 55.12 229 PHE A N 1
ATOM 1840 C CA . PHE A 1 229 ? -1.879 -13.158 37.080 1.00 55.12 229 PHE A CA 1
ATOM 1841 C C . PHE A 1 229 ? -3.409 -13.369 37.081 1.00 55.12 229 PHE A C 1
ATOM 1843 O O . PHE A 1 229 ? -3.909 -14.288 37.736 1.00 55.12 229 PHE A O 1
ATOM 1850 N N . TYR A 1 230 ? -4.157 -12.563 36.320 1.00 52.31 230 TYR A N 1
ATOM 1851 C CA . TYR A 1 230 ? -5.620 -12.652 36.215 1.00 52.31 230 TYR A CA 1
ATOM 1852 C C . TYR A 1 230 ? -6.092 -13.901 35.454 1.00 52.31 230 TYR A C 1
ATOM 1854 O O . TYR A 1 230 ? -7.084 -14.535 35.824 1.00 52.31 230 TYR A O 1
ATOM 1862 N N . LEU A 1 231 ? -5.361 -14.293 34.406 1.00 49.91 231 LEU A N 1
ATOM 1863 C CA . LEU A 1 231 ? -5.705 -15.458 33.584 1.00 49.91 231 LEU A CA 1
ATOM 1864 C C . LEU A 1 231 ? -5.411 -16.789 34.287 1.00 49.91 231 LEU A C 1
ATOM 1866 O O . LEU A 1 231 ? -6.138 -17.757 34.083 1.00 49.91 231 LEU A O 1
ATOM 1870 N N . ILE A 1 232 ? -4.395 -16.833 35.152 1.00 48.41 232 ILE A N 1
ATOM 1871 C CA . ILE A 1 232 ? -4.016 -18.055 35.881 1.00 48.41 232 ILE A CA 1
ATOM 1872 C C . ILE A 1 232 ? -5.021 -18.372 37.000 1.00 48.41 232 ILE A C 1
ATOM 1874 O O . ILE A 1 232 ? -5.261 -19.532 37.306 1.00 48.41 232 ILE A O 1
ATOM 1878 N N . THR A 1 233 ? -5.655 -17.355 37.586 1.00 47.03 233 THR A N 1
ATOM 1879 C CA . THR A 1 233 ? -6.593 -17.522 38.712 1.00 47.03 233 THR A CA 1
ATOM 1880 C C . THR A 1 233 ? -8.042 -17.791 38.304 1.00 47.03 233 THR A C 1
ATOM 1882 O O . THR A 1 233 ? -8.851 -18.100 39.172 1.00 47.03 233 THR A O 1
ATOM 1885 N N . SER A 1 234 ? -8.370 -17.697 37.010 1.00 43.47 234 SER A N 1
ATOM 1886 C CA . SER A 1 234 ? -9.718 -17.951 36.469 1.00 43.47 234 SER A CA 1
ATOM 1887 C C . SER A 1 234 ? -9.896 -19.369 35.896 1.00 43.47 234 SER A C 1
ATOM 1889 O O . SER A 1 234 ? -10.954 -19.675 35.348 1.00 43.47 234 SER A O 1
ATOM 1891 N N . LEU A 1 235 ? -8.857 -20.209 35.970 1.00 39.84 235 LEU A N 1
ATOM 1892 C CA . LEU A 1 235 ? -8.823 -21.575 35.425 1.00 39.84 235 LEU A CA 1
ATOM 1893 C C . LEU A 1 235 ? -8.796 -22.684 36.498 1.00 39.84 235 LEU A C 1
ATOM 1895 O O . LEU A 1 235 ? -8.813 -23.854 36.124 1.00 39.84 235 LEU A O 1
ATOM 1899 N N . ASP A 1 236 ? -8.831 -22.322 37.784 1.00 35.62 236 ASP A N 1
ATOM 1900 C CA . ASP A 1 236 ? -9.036 -23.217 38.939 1.00 35.62 236 ASP A CA 1
ATOM 1901 C C . ASP A 1 236 ? -10.321 -22.830 39.690 1.00 35.62 236 ASP A C 1
ATOM 1903 O O . ASP A 1 236 ? -11.027 -23.741 40.182 1.00 35.62 236 ASP A O 1
#